Protein AF-A0A966TC47-F1 (afdb_monomer)

Sequence (233 aa):
VGSVEISKGKFCDLSENSSVIPLIGATIDTKSAQPWLIKIDEVAKKSSISAEKQKYRLIWRPYPTADKANLDFMHEFVAMYPQIELDQDIAEAASHRSSKLSFQDTKSAYFRYISLLESALFVVSEGTSVIVDARARGLAVIYPAFKRNAVVGSQWHRLNTSNHLKGLRETSGVFIAEDEQELERLLVDFLTNPRRIPPDNSGENIFVDERSYARRVLDVVDEVIAEKSANSS

Solvent-accessible surface area (backbone atoms only — not comparable to full-atom values): 13018 Å² total; per-residue (Å²): 123,57,67,66,68,79,27,63,90,43,79,58,69,90,48,96,72,39,38,29,35,43,37,27,40,63,40,95,57,58,70,78,46,45,71,64,51,54,52,49,49,52,49,50,55,56,55,68,68,54,78,87,73,83,86,60,43,36,36,38,46,55,50,77,58,87,49,62,72,46,53,52,48,52,55,56,47,33,71,78,42,73,73,40,41,71,32,64,41,56,77,68,51,50,34,52,84,41,91,86,55,54,73,69,53,28,52,50,36,40,52,51,52,49,52,54,59,67,28,31,50,36,35,40,36,61,28,69,71,54,52,52,49,34,25,28,32,15,34,29,30,38,29,69,25,37,52,94,57,61,41,94,85,26,58,32,34,39,39,75,70,36,78,88,39,48,54,47,82,75,35,77,60,44,43,79,13,50,40,72,66,49,40,49,54,52,50,51,46,47,70,76,54,70,55,75,40,81,57,50,54,78,65,45,84,76,50,88,58,94,63,52,68,58,52,53,52,48,52,52,51,51,51,55,50,51,54,53,56,64,76,74,111

pLDDT: mean 79.14, std 14.42, range [37.41, 96.56]

Nearest PDB structures (foldseek):
  8gym-assembly1_t1  TM=5.386E-01  e=4.020E-03  Tetrahymena thermophila SB210
  2rli-assembly1_A  TM=5.969E-01  e=1.276E+00  Homo sapiens
  5lw0-assembly1_A  TM=4.520E-01  e=1.276E+00  Oryza sativa Japonica Group
  6x1l-assembly1_A-2  TM=2.634E-01  e=5.332E-01  Klebsiella pneumoniae subsp. pneumoniae NTUH-K2044
  1g3m-assembly1_B  TM=2.727E-01  e=3.055E+00  Homo sapiens

Mean predicted aligned error: 8.96 Å

Foldseek 3Di:
DALLLVLVVAALPQDPLLQEEEEEEADPAPVLSVVLVVLVLVLLVVVVVPPDDGNHAAEYDYDQDPDPVNLVVVVVSCVVRVSYHYDPCRNVSNALPDPPDDPVSNVVNVVVVLVNLSSHLAYEYCHPSVVLSNLQRQHQYEYEQAPVPPDVPGSVVCCVPPPSNVCLVVDPSYHYDHHSVSSSVVVCCSRVPRDGHPRDCVVVVVVVDPDDPVVVVVVVVVVVVVVVVVVVD

Structure (mmCIF, N/CA/C/O backbone):
data_AF-A0A966TC47-F1
#
_entry.id   AF-A0A966TC47-F1
#
loop_
_atom_site.group_PDB
_atom_site.id
_atom_site.type_symbol
_atom_site.label_atom_id
_atom_site.label_alt_id
_atom_site.label_comp_id
_atom_site.label_asym_id
_atom_site.label_entity_id
_atom_site.label_seq_id
_atom_site.pdbx_PDB_ins_code
_atom_site.Cartn_x
_atom_site.Cartn_y
_atom_site.Cartn_z
_atom_site.occupancy
_atom_site.B_iso_or_equiv
_atom_site.auth_seq_id
_atom_site.auth_comp_id
_atom_site.auth_asym_id
_atom_site.auth_atom_id
_atom_site.pdbx_PDB_model_num
ATOM 1 N N . VAL A 1 1 ? 9.573 -13.413 -13.400 1.00 44.00 1 VAL A N 1
ATOM 2 C CA . VAL A 1 1 ? 8.190 -13.740 -12.998 1.00 44.00 1 VAL A CA 1
ATOM 3 C C . VAL A 1 1 ? 7.615 -12.514 -12.313 1.00 44.00 1 VAL A C 1
ATOM 5 O O . VAL A 1 1 ? 8.204 -12.068 -11.336 1.00 44.00 1 VAL A O 1
ATOM 8 N N . GLY A 1 2 ? 6.583 -11.904 -12.890 1.00 46.84 2 GLY A N 1
ATOM 9 C CA . GLY A 1 2 ? 5.914 -10.723 -12.336 1.00 46.84 2 GLY A CA 1
ATOM 10 C C . GLY A 1 2 ? 4.843 -11.097 -11.307 1.00 46.84 2 GLY A C 1
ATOM 11 O O . GLY A 1 2 ? 4.359 -12.226 -11.279 1.00 46.84 2 GLY A O 1
ATOM 12 N N . SER A 1 3 ? 4.437 -10.141 -10.477 1.00 48.72 3 SER A N 1
ATOM 13 C CA . SER A 1 3 ? 3.403 -10.307 -9.440 1.00 48.72 3 SER A CA 1
ATOM 14 C C . SER A 1 3 ? 2.048 -10.755 -9.941 1.00 48.72 3 SER A C 1
ATOM 16 O O . SER A 1 3 ? 1.401 -11.565 -9.275 1.00 48.72 3 SER A O 1
ATOM 18 N N . VAL A 1 4 ? 1.673 -10.274 -11.123 1.00 50.22 4 VAL A N 1
ATOM 19 C CA . VAL A 1 4 ? 0.433 -10.622 -11.820 1.00 50.22 4 VAL A CA 1
ATOM 20 C C . VAL A 1 4 ? 0.424 -12.098 -12.232 1.00 50.22 4 VAL A C 1
ATOM 22 O O . VAL A 1 4 ? -0.614 -12.746 -12.180 1.00 50.22 4 VAL A O 1
ATOM 25 N N . GLU A 1 5 ? 1.584 -12.674 -12.563 1.00 53.25 5 GLU A N 1
ATOM 26 C CA . GLU A 1 5 ? 1.685 -14.090 -12.946 1.00 53.25 5 GLU A CA 1
ATOM 27 C C . GLU A 1 5 ? 1.524 -15.022 -11.748 1.00 53.25 5 GLU A C 1
ATOM 29 O O . GLU A 1 5 ? 0.943 -16.096 -11.865 1.00 53.25 5 GLU A O 1
ATOM 34 N N . ILE A 1 6 ? 2.028 -14.609 -10.584 1.00 51.38 6 ILE A N 1
ATOM 35 C CA . ILE A 1 6 ? 2.001 -15.422 -9.361 1.00 51.38 6 ILE A CA 1
ATOM 36 C C . ILE A 1 6 ? 0.591 -15.493 -8.768 1.00 51.38 6 ILE A C 1
ATOM 38 O O . ILE A 1 6 ? 0.257 -16.480 -8.112 1.00 51.38 6 ILE A O 1
ATOM 42 N N . SER A 1 7 ? -0.235 -14.473 -9.014 1.00 52.06 7 SER A N 1
ATOM 43 C CA . SER A 1 7 ? -1.637 -14.420 -8.586 1.00 52.06 7 SER A CA 1
ATOM 44 C C . SER A 1 7 ? -2.649 -14.834 -9.651 1.00 52.06 7 SER A C 1
ATOM 46 O O . SER A 1 7 ? -3.838 -14.814 -9.350 1.00 52.06 7 SER A O 1
ATOM 48 N N . LYS A 1 8 ? -2.236 -15.221 -10.869 1.00 53.16 8 LYS A N 1
ATOM 49 C CA . LYS A 1 8 ? -3.183 -15.612 -11.929 1.00 53.16 8 LYS A CA 1
ATOM 50 C C . LYS A 1 8 ? -4.113 -16.721 -11.414 1.00 53.16 8 LYS A C 1
ATOM 52 O O . LYS A 1 8 ? -3.652 -17.797 -11.041 1.00 53.16 8 LYS A O 1
ATOM 57 N N . GLY A 1 9 ? -5.413 -16.428 -11.350 1.00 50.81 9 GLY A N 1
ATOM 58 C CA . GLY A 1 9 ? -6.449 -17.350 -10.866 1.00 50.81 9 GLY A CA 1
ATOM 59 C C . GLY A 1 9 ? -6.433 -17.658 -9.360 1.00 50.81 9 GLY A C 1
ATOM 60 O O . GLY A 1 9 ? -7.233 -18.478 -8.915 1.00 50.81 9 GLY A O 1
ATOM 61 N N . LYS A 1 10 ? -5.563 -17.028 -8.558 1.00 56.03 10 LYS A N 1
ATOM 62 C CA . LYS A 1 10 ? -5.523 -17.232 -7.104 1.00 56.03 10 LYS A CA 1
ATOM 63 C C . LYS A 1 10 ? -6.442 -16.242 -6.404 1.00 56.03 10 LYS A C 1
ATOM 65 O O . LYS A 1 10 ? -6.058 -15.108 -6.125 1.00 56.03 10 LYS A O 1
ATOM 70 N N . PHE A 1 11 ? -7.649 -16.694 -6.089 1.00 58.78 11 PHE A N 1
ATOM 71 C CA . PHE A 1 11 ? -8.468 -16.026 -5.087 1.00 58.78 11 PHE A CA 1
ATOM 72 C C . PHE A 1 11 ? -7.879 -16.326 -3.706 1.00 58.78 11 PHE A C 1
ATOM 74 O O . PHE A 1 11 ? -7.811 -17.485 -3.299 1.00 58.78 11 PHE A O 1
ATOM 81 N N . CYS A 1 12 ? -7.415 -15.298 -2.998 1.00 63.62 12 CYS A N 1
ATOM 82 C CA . CYS A 1 12 ? -7.099 -15.434 -1.583 1.00 63.62 12 CYS A CA 1
ATOM 83 C C . CYS A 1 12 ? -8.366 -15.139 -0.789 1.00 63.62 12 CYS A C 1
ATOM 85 O O . CYS A 1 12 ? -8.698 -13.973 -0.558 1.00 63.62 12 CYS A O 1
ATOM 87 N N . ASP A 1 13 ? -9.059 -16.193 -0.357 1.00 66.75 13 ASP A N 1
ATOM 88 C CA . ASP A 1 13 ? -10.143 -16.064 0.612 1.00 66.75 13 ASP A CA 1
ATOM 89 C C . ASP A 1 13 ? -9.679 -15.276 1.850 1.00 66.75 13 ASP A C 1
ATOM 91 O O . ASP A 1 13 ? -8.489 -15.211 2.191 1.00 66.75 13 ASP A O 1
ATOM 95 N N . LEU A 1 14 ? -10.625 -14.634 2.533 1.00 72.25 14 LEU A N 1
ATOM 96 C CA . LEU A 1 14 ? -10.383 -14.167 3.895 1.00 72.25 14 LEU A CA 1
ATOM 97 C C . LEU A 1 14 ? -10.198 -15.402 4.773 1.00 72.25 14 LEU A C 1
ATOM 99 O O . LEU A 1 14 ? -11.162 -16.067 5.139 1.00 72.25 14 LEU A O 1
ATOM 103 N N . SER A 1 15 ? -8.944 -15.732 5.059 1.00 67.88 15 SER A N 1
ATOM 104 C CA . SER A 1 15 ? -8.610 -16.826 5.963 1.00 67.88 15 SER A CA 1
ATOM 105 C C . SER A 1 15 ? -8.706 -16.357 7.413 1.00 67.88 15 SER A C 1
ATOM 107 O O . SER A 1 15 ? -8.529 -15.172 7.698 1.00 67.88 15 SER A O 1
ATOM 109 N N . GLU A 1 16 ? -8.871 -17.287 8.353 1.00 64.38 16 GLU A N 1
ATOM 110 C CA . GLU A 1 16 ? -8.729 -16.994 9.790 1.00 64.38 16 GLU A CA 1
ATOM 111 C C . GLU A 1 16 ? -7.352 -16.387 10.133 1.00 64.38 16 GLU A C 1
ATOM 113 O O . GLU A 1 16 ? -7.212 -15.659 11.116 1.00 64.38 16 GLU A O 1
ATOM 118 N N . ASN A 1 17 ? -6.352 -16.622 9.274 1.00 67.62 17 ASN A N 1
ATOM 119 C CA . ASN A 1 17 ? -4.994 -16.094 9.391 1.00 67.62 17 ASN A CA 1
ATOM 120 C C . ASN A 1 17 ? -4.830 -14.675 8.823 1.00 67.62 17 ASN A C 1
ATOM 122 O O . ASN A 1 17 ? -3.768 -14.069 9.002 1.00 67.62 17 ASN A O 1
ATOM 126 N N . SER A 1 18 ? -5.846 -14.125 8.145 1.00 80.38 18 SER A N 1
ATOM 127 C CA . SER A 1 18 ? -5.812 -12.753 7.638 1.00 80.38 18 SER A CA 1
ATOM 128 C C . SER A 1 18 ? -5.827 -11.783 8.817 1.00 80.38 18 SER A C 1
ATOM 130 O O . SER A 1 18 ? -6.858 -11.509 9.420 1.00 80.38 18 SER A O 1
ATOM 132 N N . SER A 1 19 ? -4.643 -11.303 9.175 1.00 85.50 19 SER A N 1
ATOM 133 C CA . SER A 1 19 ? -4.385 -10.584 10.427 1.00 85.50 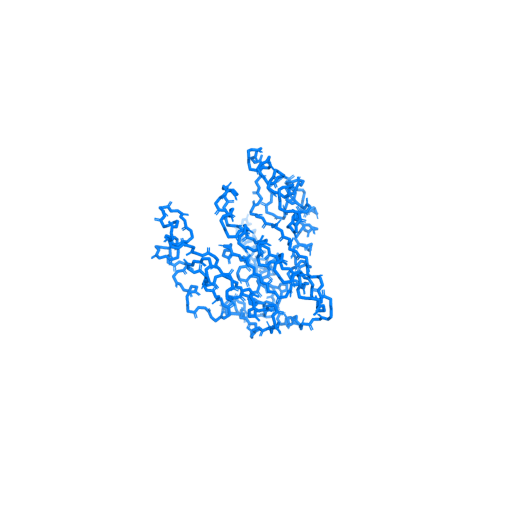19 SER A CA 1
ATOM 134 C C . SER A 1 19 ? -3.447 -9.399 10.228 1.00 85.50 19 SER A C 1
ATOM 136 O O . SER A 1 19 ? -3.021 -8.779 11.196 1.00 85.50 19 SER A O 1
ATOM 138 N N . VAL A 1 20 ? -3.110 -9.067 8.982 1.00 91.56 20 VAL A N 1
ATOM 139 C CA . VAL A 1 20 ? -2.154 -8.006 8.664 1.00 91.56 20 VAL A CA 1
ATOM 140 C C . VAL A 1 20 ? -2.833 -6.886 7.885 1.00 91.56 20 VAL A C 1
ATOM 142 O O . VAL A 1 20 ? -3.703 -7.128 7.049 1.00 91.56 20 VAL A O 1
ATOM 145 N N . ILE A 1 21 ? -2.408 -5.652 8.133 1.00 94.62 21 ILE A N 1
ATOM 146 C CA . ILE A 1 21 ? -2.736 -4.486 7.312 1.00 94.62 21 ILE A CA 1
ATOM 147 C C . ILE A 1 21 ? -1.411 -3.900 6.817 1.00 94.62 21 ILE A C 1
ATOM 149 O O . ILE A 1 21 ? -0.719 -3.207 7.571 1.00 94.62 21 ILE A O 1
ATOM 153 N N . PRO A 1 22 ? -1.011 -4.204 5.569 1.00 94.88 22 PRO A N 1
ATOM 154 C CA . PRO A 1 22 ? 0.180 -3.621 4.974 1.00 94.88 22 PRO A CA 1
ATOM 155 C C . PRO A 1 22 ? -0.017 -2.123 4.722 1.00 94.88 22 PRO A C 1
ATOM 157 O O . PRO A 1 22 ? -1.008 -1.708 4.115 1.00 94.88 22 PRO A O 1
ATOM 160 N N . LEU A 1 23 ? 0.954 -1.326 5.161 1.00 94.81 23 LEU A N 1
ATOM 161 C CA . LEU A 1 23 ? 1.024 0.122 4.996 1.00 94.81 23 LEU A CA 1
ATOM 162 C C . LEU A 1 23 ? 2.177 0.431 4.036 1.00 94.81 23 LEU A C 1
ATOM 164 O O . LEU A 1 23 ? 3.344 0.355 4.415 1.00 94.81 23 LEU A O 1
ATOM 168 N N . ILE A 1 24 ? 1.882 0.727 2.772 1.00 89.75 24 ILE A N 1
ATOM 169 C CA . ILE A 1 24 ? 2.897 0.764 1.710 1.00 89.75 24 ILE A CA 1
ATOM 170 C C . ILE A 1 24 ? 2.990 2.160 1.082 1.00 89.75 24 ILE A C 1
ATOM 172 O O . ILE A 1 24 ? 2.194 2.521 0.213 1.00 89.75 24 ILE A O 1
ATOM 176 N N . GLY A 1 25 ? 3.985 2.941 1.515 1.00 82.19 25 GLY A N 1
ATOM 177 C CA . GLY A 1 25 ? 4.264 4.294 1.008 1.00 82.19 25 GLY A CA 1
ATOM 178 C C . GLY A 1 25 ? 4.931 4.316 -0.377 1.00 82.19 25 GLY A C 1
ATOM 179 O O . GLY A 1 25 ? 5.617 3.370 -0.767 1.00 82.19 25 GLY A O 1
ATOM 180 N N . ALA A 1 26 ? 4.745 5.405 -1.129 1.00 68.50 26 ALA A N 1
ATOM 181 C CA . ALA A 1 26 ? 5.135 5.512 -2.545 1.00 68.50 26 ALA A CA 1
ATOM 182 C C . ALA A 1 26 ? 6.478 6.195 -2.820 1.00 68.50 26 ALA A C 1
ATOM 184 O O . ALA A 1 26 ? 6.833 6.395 -3.986 1.00 68.50 26 ALA A O 1
ATOM 185 N N . THR A 1 27 ? 7.186 6.655 -1.796 1.00 59.41 27 THR A N 1
ATOM 186 C CA . THR A 1 27 ? 8.146 7.750 -1.960 1.00 59.41 27 THR A CA 1
ATOM 187 C C . THR A 1 27 ? 9.574 7.399 -1.572 1.00 59.41 27 THR A C 1
ATOM 189 O O . THR A 1 27 ? 9.833 6.568 -0.710 1.00 59.41 27 THR A O 1
ATOM 192 N N . ILE A 1 28 ? 10.497 8.112 -2.228 1.00 62.19 28 ILE A N 1
ATOM 193 C CA . ILE A 1 28 ? 11.911 8.236 -1.849 1.00 62.19 28 ILE A CA 1
ATOM 194 C C . ILE A 1 28 ? 12.041 8.995 -0.518 1.00 62.19 28 ILE A C 1
ATOM 196 O O . ILE A 1 28 ? 12.990 8.760 0.213 1.00 62.19 28 ILE A O 1
ATOM 200 N N . ASP A 1 29 ? 11.096 9.889 -0.203 1.00 73.62 29 ASP A N 1
ATOM 201 C CA . ASP A 1 29 ? 10.986 10.559 1.097 1.00 73.62 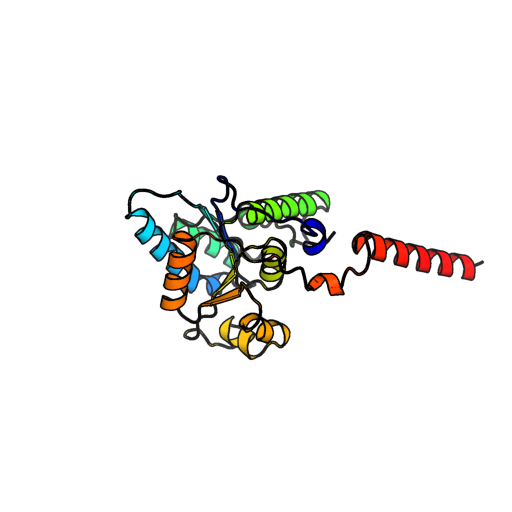29 ASP A CA 1
ATOM 202 C C . ASP A 1 29 ? 9.888 9.904 1.942 1.00 73.62 29 ASP A C 1
ATOM 204 O O . ASP A 1 29 ? 8.687 10.129 1.727 1.00 73.62 29 ASP A O 1
ATOM 208 N N . THR A 1 30 ? 10.299 9.095 2.914 1.00 78.56 30 THR A N 1
ATOM 209 C CA . THR A 1 30 ? 9.393 8.357 3.800 1.00 78.56 30 THR A CA 1
ATOM 210 C C . THR A 1 30 ? 8.586 9.271 4.722 1.00 78.56 30 THR A C 1
ATOM 212 O O . THR A 1 30 ? 7.533 8.859 5.205 1.00 78.56 30 THR A O 1
ATOM 215 N N . LYS A 1 31 ? 9.011 10.527 4.931 1.00 83.81 31 LYS A N 1
ATOM 216 C CA . LYS A 1 31 ? 8.311 11.487 5.804 1.00 83.81 31 LYS A CA 1
ATOM 217 C C . LYS A 1 31 ? 6.965 11.911 5.244 1.00 83.81 31 LYS A C 1
ATOM 219 O O . LYS A 1 31 ? 6.045 12.203 6.001 1.00 83.81 31 LYS A O 1
ATOM 224 N N . SER A 1 32 ? 6.812 11.891 3.923 1.00 82.12 32 SER A N 1
ATOM 225 C CA . SER A 1 32 ? 5.530 12.202 3.281 1.00 82.12 32 SER A CA 1
ATOM 226 C C . SER A 1 32 ? 4.399 11.242 3.678 1.00 82.12 32 SER A C 1
ATOM 228 O O . SER A 1 32 ? 3.236 11.637 3.624 1.00 82.12 32 SER A O 1
ATOM 230 N N . ALA A 1 33 ? 4.728 10.034 4.154 1.00 86.75 33 ALA A N 1
ATOM 231 C CA . ALA A 1 33 ? 3.751 9.074 4.657 1.00 86.75 33 ALA A CA 1
ATOM 232 C C . ALA A 1 33 ? 3.265 9.372 6.088 1.00 86.75 33 ALA A C 1
ATOM 234 O O . ALA A 1 33 ? 2.227 8.869 6.519 1.00 86.75 33 ALA A O 1
ATOM 235 N N . GLN A 1 34 ? 3.996 10.206 6.834 1.00 89.50 34 GLN A N 1
ATOM 236 C CA . GLN A 1 34 ? 3.744 10.481 8.248 1.00 89.50 34 GLN A CA 1
ATOM 237 C C . GLN A 1 34 ? 2.287 10.871 8.557 1.00 89.50 34 G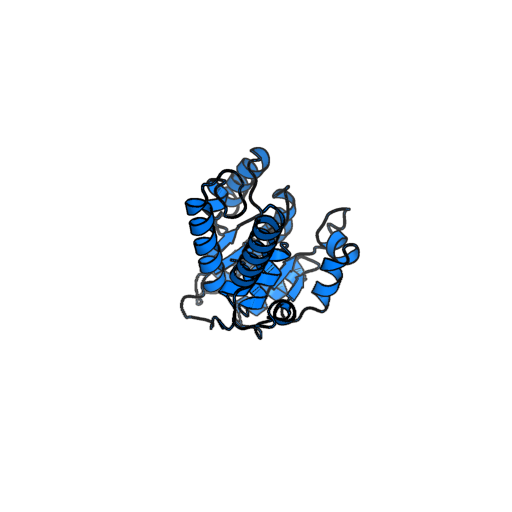LN A C 1
ATOM 239 O O . GLN A 1 34 ? 1.729 10.291 9.488 1.00 89.50 34 GLN A O 1
ATOM 244 N N . PRO A 1 35 ? 1.627 11.791 7.818 1.00 90.31 35 PRO A N 1
ATOM 245 C CA . PRO A 1 35 ? 0.288 12.249 8.190 1.00 90.31 35 PRO A CA 1
ATOM 246 C C . PRO A 1 35 ? -0.751 11.123 8.230 1.00 90.31 35 PRO A C 1
ATOM 248 O O . PRO A 1 35 ? -1.538 11.037 9.170 1.00 90.31 35 PRO A O 1
ATOM 251 N N . TRP A 1 36 ? -0.741 10.229 7.237 1.00 92.56 36 TRP A N 1
ATOM 252 C CA . TRP A 1 36 ? -1.707 9.134 7.187 1.00 92.56 36 TRP A CA 1
ATOM 253 C C . TRP A 1 36 ? -1.305 7.960 8.091 1.00 92.56 36 TRP A C 1
ATOM 255 O O . TRP A 1 36 ? -2.188 7.293 8.624 1.00 92.56 36 TRP A O 1
ATOM 265 N N . LEU A 1 37 ? -0.007 7.738 8.339 1.00 93.81 37 LEU A N 1
ATOM 266 C CA . LEU A 1 37 ? 0.461 6.736 9.307 1.00 93.81 37 LEU A CA 1
ATOM 267 C C . LEU A 1 37 ? 0.042 7.083 10.740 1.00 93.81 37 LEU A C 1
ATOM 269 O O . LEU A 1 37 ? -0.473 6.221 11.448 1.00 93.81 37 LEU A O 1
ATOM 273 N N . ILE A 1 38 ? 0.200 8.349 11.147 1.00 94.25 38 ILE A N 1
ATOM 274 C CA . ILE A 1 38 ? -0.270 8.836 12.456 1.00 94.25 38 ILE A CA 1
ATOM 275 C C . ILE A 1 38 ? -1.769 8.581 12.591 1.00 94.25 38 ILE A C 1
ATOM 277 O O . ILE A 1 38 ? -2.227 8.059 13.605 1.00 94.25 38 ILE A O 1
ATOM 281 N N . LYS A 1 39 ? -2.534 8.888 11.540 1.00 93.94 39 LYS A N 1
ATOM 282 C CA . LYS A 1 39 ? -3.980 8.691 11.562 1.00 93.94 39 LYS A CA 1
ATOM 283 C C . LYS A 1 39 ? -4.376 7.219 11.714 1.00 93.94 39 LYS A C 1
ATOM 285 O O . LYS A 1 39 ? -5.332 6.917 12.423 1.00 93.94 39 LYS A O 1
ATOM 290 N N . ILE A 1 40 ? -3.643 6.303 11.082 1.00 93.75 40 ILE A N 1
ATOM 291 C CA . ILE A 1 40 ? -3.857 4.859 11.245 1.00 93.75 40 ILE A CA 1
ATOM 292 C C . ILE A 1 40 ? -3.573 4.417 12.683 1.00 93.75 40 ILE A C 1
ATOM 294 O O . ILE A 1 40 ? -4.381 3.683 13.249 1.00 93.75 40 ILE A O 1
ATOM 298 N N . ASP A 1 41 ? -2.473 4.876 13.288 1.00 92.75 41 ASP A N 1
ATOM 299 C CA . ASP A 1 41 ? -2.151 4.568 14.688 1.00 92.75 41 ASP A CA 1
ATOM 300 C C . ASP A 1 41 ? -3.237 5.083 15.651 1.00 92.75 41 ASP A C 1
ATOM 302 O O . ASP A 1 41 ? -3.669 4.348 16.543 1.00 92.75 41 ASP A O 1
ATOM 306 N N . GLU A 1 42 ? -3.758 6.297 15.435 1.00 92.44 42 GLU A N 1
ATOM 307 C CA . GLU A 1 42 ? -4.886 6.833 16.209 1.00 92.44 42 GLU A CA 1
ATOM 308 C C . GLU A 1 42 ? -6.123 5.931 16.131 1.00 92.44 42 GLU A C 1
ATOM 310 O O . GLU A 1 42 ? -6.744 5.633 17.155 1.00 92.44 42 GLU A O 1
ATOM 315 N N . VAL A 1 43 ? -6.492 5.494 14.923 1.00 89.69 43 VAL A N 1
ATOM 316 C CA . VAL A 1 43 ? -7.645 4.608 14.714 1.00 89.69 43 VAL A CA 1
ATOM 317 C C . VAL A 1 43 ? -7.405 3.257 15.381 1.00 89.69 43 VAL A C 1
ATOM 319 O O . VAL A 1 43 ? -8.268 2.789 16.122 1.00 89.69 43 VAL A O 1
ATOM 322 N N . ALA A 1 44 ? -6.217 2.673 15.221 1.00 87.31 44 ALA A N 1
ATOM 323 C CA . ALA A 1 44 ? -5.869 1.397 15.836 1.00 87.31 44 ALA A CA 1
ATOM 324 C C . ALA A 1 44 ? -5.916 1.451 17.371 1.00 87.31 44 ALA A C 1
ATOM 326 O O . ALA A 1 44 ? -6.435 0.531 18.012 1.00 87.31 44 ALA A O 1
ATOM 327 N N . LYS A 1 45 ? -5.459 2.554 17.978 1.00 86.00 45 LYS A N 1
ATOM 328 C CA . LYS A 1 45 ? -5.573 2.791 19.426 1.00 86.00 45 LYS A CA 1
ATOM 329 C C . LYS A 1 45 ? -7.030 2.866 19.880 1.00 86.00 45 LYS A C 1
ATOM 331 O O . LYS A 1 45 ? -7.371 2.247 20.884 1.00 86.00 45 LYS A O 1
ATOM 336 N N . LYS A 1 46 ? -7.900 3.563 19.139 1.00 82.44 46 LYS A N 1
ATOM 337 C CA . LYS A 1 46 ? -9.341 3.633 19.449 1.00 82.44 46 LYS A CA 1
ATOM 338 C C . LYS A 1 46 ? -10.014 2.263 19.340 1.00 82.44 46 LYS A C 1
ATOM 340 O O . LYS A 1 46 ? -10.774 1.889 20.228 1.00 82.44 46 LYS A O 1
ATOM 345 N N . SER A 1 47 ? -9.709 1.501 18.291 1.00 68.06 47 SER A N 1
ATOM 346 C CA . SER A 1 47 ? -10.257 0.155 18.079 1.00 68.06 47 SER A CA 1
ATOM 347 C C . SER A 1 47 ? -9.782 -0.848 19.131 1.00 68.06 47 SER A C 1
ATOM 349 O O . SER A 1 47 ? -10.536 -1.732 19.516 1.00 68.06 47 SER A O 1
ATOM 351 N N . SER A 1 48 ? -8.561 -0.686 19.650 1.00 58.31 48 SER A N 1
ATOM 352 C CA . SER A 1 48 ? -8.016 -1.533 20.722 1.00 58.31 48 SER A CA 1
ATOM 353 C C . SER A 1 48 ? -8.737 -1.356 22.067 1.00 58.31 48 SER A C 1
ATOM 355 O O . SER A 1 48 ? -8.623 -2.215 22.938 1.00 58.31 48 SER A O 1
ATOM 357 N N . ILE A 1 49 ? -9.468 -0.249 22.252 1.00 48.22 49 ILE A N 1
ATOM 358 C CA . ILE A 1 49 ? -10.234 0.045 23.473 1.00 48.22 49 ILE A CA 1
ATOM 359 C C . ILE A 1 49 ? -11.620 -0.631 23.439 1.00 48.22 49 ILE A C 1
ATOM 361 O O . ILE A 1 49 ? -12.180 -0.914 24.498 1.00 48.22 49 ILE A O 1
ATOM 365 N N . SER A 1 50 ? -12.163 -0.967 22.258 1.00 45.56 50 SER A N 1
ATOM 366 C CA . SER A 1 50 ? -13.373 -1.795 22.153 1.00 45.56 50 SER A CA 1
ATOM 367 C C . SER A 1 50 ? -12.994 -3.274 22.236 1.00 45.56 50 SER A C 1
ATOM 369 O O . SER A 1 50 ? -12.610 -3.890 21.244 1.00 45.56 50 SER A O 1
ATOM 371 N N . ALA A 1 51 ? -13.042 -3.809 23.455 1.00 41.62 51 ALA A N 1
ATOM 372 C CA . ALA A 1 51 ? -12.785 -5.206 23.774 1.00 41.62 51 ALA A CA 1
ATOM 373 C C . ALA A 1 51 ? -13.563 -6.161 22.846 1.00 41.62 51 ALA A C 1
ATOM 375 O O . ALA A 1 51 ? -14.736 -5.933 22.572 1.00 41.62 51 ALA A O 1
ATOM 376 N N . GLU A 1 52 ? -12.885 -7.234 22.427 1.00 48.75 52 GLU A N 1
ATOM 377 C CA . GLU A 1 52 ? -13.321 -8.273 21.479 1.00 48.75 52 GLU A CA 1
ATOM 378 C C . GLU A 1 52 ? -13.229 -7.890 19.995 1.00 48.75 52 GLU A C 1
ATOM 380 O O . GLU A 1 52 ? -14.209 -7.446 19.406 1.00 48.75 52 GLU A O 1
ATOM 385 N N . LYS A 1 53 ? -12.063 -8.126 19.369 1.00 49.53 53 LYS A N 1
ATOM 386 C CA . LYS A 1 53 ? -11.898 -8.645 17.989 1.00 49.53 53 LYS A CA 1
ATOM 387 C C . LYS A 1 53 ? -10.420 -8.616 17.581 1.00 49.53 53 LYS A C 1
ATOM 389 O O . LYS A 1 53 ? -9.728 -7.644 17.846 1.00 49.53 53 LYS A O 1
ATOM 394 N N . GLN A 1 54 ? -9.953 -9.723 16.997 1.00 55.00 54 GLN A N 1
ATOM 395 C CA . GLN A 1 54 ? -8.704 -9.917 16.236 1.00 55.00 54 GLN A CA 1
ATOM 396 C C . GLN A 1 54 ? -7.662 -8.780 16.316 1.00 55.00 54 GLN A C 1
ATOM 398 O O . GLN A 1 54 ? -7.804 -7.735 15.682 1.00 55.00 54 GLN A O 1
ATOM 403 N N . LYS A 1 55 ? -6.562 -9.016 17.046 1.00 74.94 55 LYS A N 1
ATOM 404 C CA . LYS A 1 55 ? -5.407 -8.110 17.057 1.00 74.94 55 LYS A CA 1
ATOM 405 C C . LYS A 1 55 ? -4.705 -8.199 15.700 1.00 74.94 55 LYS A C 1
ATOM 407 O O . LYS A 1 55 ? -3.926 -9.119 15.464 1.00 74.94 55 LYS A O 1
ATOM 412 N N . TYR A 1 56 ? -5.029 -7.282 14.798 1.00 85.00 56 TYR A N 1
ATOM 413 C CA . TYR A 1 56 ? -4.327 -7.152 13.529 1.00 85.00 56 TYR A CA 1
ATOM 414 C C . TYR A 1 56 ? -2.961 -6.486 13.736 1.00 85.00 56 TYR A C 1
ATOM 416 O O . TYR A 1 56 ? -2.761 -5.714 14.674 1.00 85.00 56 TYR A O 1
ATOM 424 N N . ARG A 1 57 ? -2.016 -6.788 12.848 1.00 91.81 57 ARG A N 1
ATOM 425 C CA . ARG A 1 57 ? -0.676 -6.198 12.810 1.00 91.81 57 ARG A CA 1
ATOM 426 C C . ARG A 1 57 ? -0.607 -5.147 11.715 1.00 91.81 57 ARG A C 1
ATOM 428 O O . ARG A 1 57 ? -0.936 -5.428 10.561 1.00 91.81 57 ARG A O 1
ATOM 435 N N . LEU A 1 58 ? -0.162 -3.950 12.071 1.00 94.19 58 LEU A N 1
ATOM 436 C CA . LEU A 1 58 ? 0.120 -2.878 11.124 1.00 94.19 58 LEU A CA 1
ATOM 437 C C . LEU A 1 58 ? 1.578 -3.004 10.684 1.00 94.19 58 LEU A C 1
ATOM 439 O O . LEU A 1 58 ? 2.473 -2.825 11.505 1.00 94.19 58 LEU A O 1
ATOM 443 N N . ILE A 1 59 ? 1.826 -3.320 9.412 1.00 94.62 59 ILE A N 1
ATOM 444 C CA . ILE A 1 59 ? 3.193 -3.518 8.902 1.00 94.62 59 ILE A CA 1
ATOM 445 C C . ILE A 1 59 ? 3.511 -2.433 7.882 1.00 94.62 59 ILE A C 1
ATOM 447 O O . ILE A 1 59 ? 2.960 -2.418 6.780 1.00 94.62 59 ILE A O 1
ATOM 451 N N . TRP A 1 60 ? 4.411 -1.526 8.245 1.00 93.25 60 TRP A N 1
ATOM 452 C CA . TRP A 1 60 ? 4.888 -0.458 7.384 1.00 93.25 60 TRP A CA 1
ATOM 453 C C . TRP A 1 60 ? 6.033 -0.924 6.495 1.00 93.25 60 TRP A C 1
ATOM 455 O O . TRP A 1 60 ? 7.101 -1.315 6.961 1.00 93.25 60 TRP A O 1
ATOM 465 N N . ARG A 1 61 ? 5.795 -0.860 5.184 1.00 90.12 61 ARG A N 1
ATOM 466 C CA . ARG A 1 61 ? 6.736 -1.256 4.138 1.00 90.12 61 ARG A CA 1
ATOM 467 C C . ARG A 1 61 ? 6.796 -0.182 3.042 1.00 90.12 61 ARG A C 1
ATOM 469 O O . ARG A 1 61 ? 6.168 -0.347 1.995 1.00 90.12 61 ARG A O 1
ATOM 476 N N . PRO A 1 62 ? 7.504 0.940 3.252 1.00 84.81 62 PRO A N 1
ATOM 477 C CA . PRO A 1 62 ? 7.704 1.939 2.206 1.00 84.81 62 PRO A CA 1
ATOM 478 C C . PRO A 1 62 ? 8.583 1.401 1.066 1.00 84.81 62 PRO A C 1
ATOM 480 O O . PRO A 1 62 ? 9.135 0.297 1.130 1.00 84.81 62 PRO A O 1
ATOM 483 N N . TYR A 1 63 ? 8.718 2.187 -0.006 1.00 75.44 63 TYR A N 1
ATOM 484 C CA . TYR A 1 63 ? 9.665 1.855 -1.065 1.00 75.44 63 TYR A CA 1
ATOM 485 C C . TYR A 1 63 ? 11.099 1.792 -0.509 1.00 75.44 63 TYR A C 1
ATOM 487 O O . TYR A 1 63 ? 11.470 2.624 0.320 1.00 75.44 63 TYR A O 1
ATOM 495 N N . PRO A 1 64 ? 11.922 0.824 -0.947 1.00 68.12 64 PRO A N 1
ATOM 496 C CA . PRO A 1 64 ? 13.233 0.607 -0.350 1.00 68.12 64 PRO A CA 1
ATOM 497 C C . PRO A 1 64 ? 14.140 1.791 -0.624 1.00 68.12 64 PRO A C 1
ATOM 499 O O . PRO A 1 64 ? 14.219 2.271 -1.756 1.00 68.12 64 PRO A O 1
ATOM 502 N N . THR A 1 65 ? 14.868 2.211 0.398 1.00 69.94 65 THR A N 1
ATOM 503 C CA . THR A 1 65 ? 15.832 3.293 0.293 1.00 69.94 65 THR A CA 1
ATOM 504 C C . THR A 1 65 ? 17.083 2.933 1.079 1.00 69.94 65 THR A C 1
ATOM 506 O O . THR A 1 65 ? 17.008 2.387 2.175 1.00 69.94 65 THR A O 1
ATOM 509 N N . ALA A 1 66 ? 18.246 3.192 0.482 1.00 72.00 66 ALA A N 1
ATOM 510 C CA . ALA A 1 66 ? 19.530 3.119 1.179 1.00 72.00 66 ALA A CA 1
ATOM 511 C C . ALA A 1 66 ? 19.913 4.477 1.792 1.00 72.00 66 ALA A C 1
ATOM 513 O O . ALA A 1 66 ? 21.030 4.639 2.281 1.00 72.00 66 ALA A O 1
ATOM 514 N N . ASP A 1 67 ? 19.020 5.465 1.706 1.00 81.62 67 ASP A N 1
ATOM 515 C CA . ASP A 1 67 ? 19.228 6.780 2.282 1.00 81.62 67 ASP A CA 1
ATOM 516 C C . ASP A 1 67 ? 19.120 6.714 3.807 1.00 81.62 67 ASP A C 1
ATOM 518 O O . ASP A 1 67 ? 18.091 6.329 4.367 1.00 81.62 67 ASP A O 1
ATOM 522 N N . LYS A 1 68 ? 20.205 7.108 4.476 1.00 84.00 68 LYS A N 1
ATOM 523 C CA . LYS A 1 68 ? 20.312 7.048 5.932 1.00 84.00 68 LYS A CA 1
ATOM 524 C C . LYS A 1 68 ? 19.265 7.927 6.620 1.00 84.00 68 LYS A C 1
ATOM 526 O O . LYS A 1 68 ? 18.696 7.498 7.611 1.00 84.00 68 LYS A O 1
ATOM 531 N N . ALA A 1 69 ? 18.972 9.113 6.083 1.00 87.00 69 ALA A N 1
ATOM 532 C CA . ALA A 1 69 ? 18.009 10.024 6.700 1.00 87.00 69 ALA A CA 1
ATOM 533 C C . ALA A 1 69 ? 16.585 9.447 6.705 1.00 87.00 69 ALA A C 1
ATOM 535 O O . ALA A 1 69 ? 15.845 9.637 7.671 1.00 87.00 69 ALA A O 1
ATOM 536 N N . ASN A 1 70 ? 16.207 8.715 5.656 1.00 86.31 70 ASN A N 1
ATOM 537 C CA . ASN A 1 70 ? 14.960 7.959 5.647 1.00 86.31 70 ASN A CA 1
ATOM 538 C C . ASN A 1 70 ? 14.990 6.787 6.635 1.00 86.31 70 ASN A C 1
ATOM 540 O O . ASN A 1 70 ? 14.022 6.611 7.366 1.00 86.31 70 ASN A O 1
ATOM 544 N N . LEU A 1 71 ? 16.074 6.001 6.687 1.00 86.12 71 LEU A N 1
ATOM 545 C CA . LEU A 1 71 ? 16.204 4.890 7.644 1.00 86.12 71 LEU A CA 1
ATOM 546 C C . LEU A 1 71 ? 16.091 5.374 9.096 1.00 86.12 71 LEU A C 1
ATOM 548 O O . LEU A 1 71 ? 15.277 4.843 9.850 1.00 86.12 71 LEU A O 1
ATOM 552 N N . ASP A 1 72 ? 16.834 6.421 9.454 1.00 88.81 72 ASP A N 1
ATOM 553 C CA . ASP A 1 72 ? 16.804 7.034 10.783 1.00 88.81 72 ASP A CA 1
ATOM 554 C C . ASP A 1 72 ? 15.379 7.507 11.125 1.00 88.81 72 ASP A C 1
ATOM 556 O O . ASP A 1 72 ? 14.838 7.145 12.170 1.00 88.81 72 ASP A O 1
ATOM 560 N N . PHE A 1 73 ? 14.711 8.209 10.199 1.00 90.75 73 PHE A N 1
ATOM 561 C CA . PHE A 1 73 ? 13.314 8.614 10.378 1.00 90.75 73 PHE A CA 1
ATOM 562 C C . PHE A 1 73 ? 12.375 7.421 10.585 1.00 90.75 73 PHE A C 1
ATOM 564 O O . PHE A 1 73 ? 11.502 7.478 11.448 1.00 90.75 73 PHE A O 1
ATOM 571 N N . MET A 1 74 ? 12.520 6.348 9.800 1.00 90.31 74 MET A N 1
ATOM 572 C CA . MET A 1 74 ? 11.660 5.172 9.925 1.00 90.31 74 MET A CA 1
ATOM 573 C C . MET A 1 74 ? 11.792 4.536 11.312 1.00 90.31 74 MET A C 1
ATOM 575 O O . MET A 1 74 ? 10.777 4.211 11.930 1.00 90.31 74 MET A O 1
ATOM 579 N N . HIS A 1 75 ? 13.022 4.406 11.818 1.00 90.38 75 HIS A N 1
ATOM 580 C CA . HIS A 1 75 ? 13.293 3.877 13.154 1.00 90.38 75 HIS A CA 1
ATOM 581 C C . HIS A 1 75 ? 12.748 4.779 14.267 1.00 90.38 75 HIS A C 1
ATOM 583 O O . HIS A 1 75 ? 12.090 4.287 15.185 1.00 90.38 75 HIS A O 1
ATOM 589 N N . GLU A 1 76 ? 12.969 6.091 14.176 1.00 93.19 76 GLU A N 1
ATOM 590 C CA . GLU A 1 76 ? 12.416 7.064 15.125 1.00 93.19 76 GLU A CA 1
ATOM 591 C C . GLU A 1 76 ? 10.882 7.046 15.123 1.00 93.19 76 GLU A C 1
ATOM 593 O O . GLU A 1 76 ? 10.249 7.077 16.179 1.00 93.19 76 GLU A O 1
ATOM 598 N N . PHE A 1 77 ? 10.271 6.954 13.940 1.00 93.62 77 PHE A N 1
ATOM 599 C CA . PHE A 1 77 ? 8.824 6.928 13.791 1.00 93.62 77 PHE A CA 1
ATOM 600 C C . PHE A 1 77 ? 8.210 5.711 14.490 1.00 93.62 77 PHE A C 1
ATOM 602 O O . PHE A 1 77 ? 7.332 5.880 15.334 1.00 93.62 77 PHE A O 1
ATOM 609 N N . VAL A 1 78 ? 8.681 4.490 14.216 1.00 93.19 78 VAL A N 1
ATOM 610 C CA . VAL A 1 78 ? 8.107 3.289 14.859 1.00 93.19 78 VAL A CA 1
ATOM 611 C C . VAL A 1 78 ? 8.383 3.224 16.363 1.00 93.19 78 VAL A C 1
ATOM 613 O O . VAL A 1 78 ? 7.590 2.644 17.101 1.00 93.19 78 VAL A O 1
ATOM 616 N N . ALA A 1 79 ? 9.442 3.881 16.851 1.00 93.44 79 ALA A N 1
ATOM 617 C CA . ALA A 1 79 ? 9.665 4.050 18.287 1.00 93.44 79 ALA A CA 1
ATOM 618 C C . ALA A 1 79 ? 8.602 4.956 18.945 1.00 93.44 79 ALA A C 1
ATOM 620 O O . ALA A 1 79 ? 8.199 4.707 20.081 1.00 93.44 79 ALA A O 1
ATOM 621 N N . MET A 1 80 ? 8.120 5.985 18.237 1.00 94.62 80 MET A N 1
ATOM 622 C CA . MET A 1 80 ? 7.046 6.872 18.708 1.00 94.62 80 MET A CA 1
ATOM 623 C C . MET A 1 80 ? 5.640 6.271 18.538 1.00 94.62 80 MET A C 1
ATOM 625 O O . MET A 1 80 ? 4.741 6.579 19.325 1.00 94.62 80 MET A O 1
ATOM 629 N N . TYR A 1 81 ? 5.443 5.411 17.535 1.00 93.56 81 TYR A N 1
ATOM 630 C CA . TYR A 1 81 ? 4.151 4.813 17.173 1.00 93.56 81 TYR A CA 1
ATOM 631 C C . TYR A 1 81 ? 4.220 3.272 17.217 1.00 93.56 81 TYR A C 1
ATOM 633 O O . TYR A 1 81 ? 4.179 2.621 16.173 1.00 93.56 81 TYR A O 1
ATOM 641 N N . PRO A 1 82 ? 4.297 2.658 18.417 1.00 88.44 82 PRO A N 1
ATOM 642 C CA . PRO A 1 82 ? 4.644 1.240 18.588 1.00 88.44 82 PRO A CA 1
ATOM 643 C C . PRO A 1 82 ? 3.578 0.239 18.115 1.00 88.44 82 PRO A C 1
ATOM 645 O O . PRO A 1 82 ? 3.817 -0.965 18.164 1.00 88.44 82 PRO A O 1
ATOM 648 N N . GLN A 1 83 ? 2.398 0.697 17.684 1.00 89.50 83 GLN A N 1
ATOM 649 C CA . GLN A 1 83 ? 1.410 -0.176 17.035 1.00 89.50 83 GLN A CA 1
ATOM 650 C C . GLN A 1 83 ? 1.790 -0.497 15.585 1.00 89.50 83 GLN A C 1
ATOM 652 O O . GLN A 1 83 ? 1.256 -1.446 15.014 1.00 89.50 83 GLN A O 1
ATOM 657 N N . ILE A 1 84 ? 2.679 0.304 14.989 1.00 93.19 84 ILE A N 1
ATOM 658 C CA . ILE A 1 84 ? 3.157 0.145 13.620 1.00 93.19 84 ILE A CA 1
ATOM 659 C C . ILE A 1 84 ? 4.526 -0.527 13.655 1.00 93.19 84 ILE A C 1
ATOM 661 O O . ILE A 1 84 ? 5.492 0.004 14.199 1.00 93.19 84 ILE A O 1
ATOM 665 N N . GLU A 1 85 ? 4.613 -1.692 13.028 1.00 94.25 85 GLU A N 1
ATOM 666 C CA . GLU A 1 85 ? 5.849 -2.449 12.880 1.00 94.25 85 GLU A CA 1
ATOM 667 C C . GLU A 1 85 ? 6.539 -2.061 11.567 1.00 94.25 85 GLU A C 1
ATOM 669 O O . GLU A 1 85 ? 5.897 -2.020 10.517 1.00 94.25 85 GLU A O 1
ATOM 674 N N . LEU A 1 86 ? 7.850 -1.804 11.593 1.00 92.00 86 LEU A N 1
ATOM 675 C CA . LEU A 1 86 ? 8.631 -1.654 10.364 1.00 92.00 86 LEU A CA 1
ATOM 676 C C . LEU A 1 86 ? 8.931 -3.040 9.784 1.00 92.00 86 LEU A C 1
ATOM 678 O O . LEU A 1 86 ? 9.429 -3.917 10.489 1.00 92.00 86 LEU A O 1
ATOM 682 N N . ASP A 1 87 ? 8.651 -3.233 8.497 1.00 91.31 87 ASP A N 1
ATOM 683 C CA . ASP A 1 87 ? 8.979 -4.467 7.786 1.00 91.31 87 ASP A CA 1
ATOM 684 C C . ASP A 1 87 ? 10.491 -4.754 7.855 1.00 91.31 87 ASP A C 1
ATOM 686 O O . ASP A 1 87 ? 11.317 -3.880 7.578 1.00 91.31 87 ASP A O 1
ATOM 690 N N . GLN A 1 88 ? 10.856 -5.988 8.217 1.00 87.12 88 GLN A N 1
ATOM 691 C CA . GLN A 1 88 ? 12.250 -6.368 8.454 1.00 87.12 88 GLN A CA 1
ATOM 692 C C . GLN A 1 88 ? 13.129 -6.220 7.203 1.00 87.12 88 GLN A C 1
ATOM 694 O O . GLN A 1 88 ? 14.259 -5.747 7.309 1.00 87.12 88 GLN A O 1
ATOM 699 N N . ASP A 1 89 ? 12.603 -6.533 6.012 1.00 84.25 89 ASP A N 1
ATOM 700 C CA . ASP A 1 89 ? 13.347 -6.340 4.762 1.00 84.25 89 ASP A CA 1
ATOM 701 C C . ASP A 1 89 ? 13.669 -4.855 4.547 1.00 84.25 89 ASP A C 1
ATOM 703 O O . ASP A 1 89 ? 14.682 -4.513 3.942 1.00 84.25 89 ASP A O 1
ATOM 707 N N . ILE A 1 90 ? 12.795 -3.949 4.997 1.00 84.25 90 ILE A N 1
ATOM 708 C CA . ILE A 1 90 ? 13.024 -2.505 4.890 1.00 84.25 90 ILE A CA 1
ATOM 709 C C . ILE A 1 90 ? 14.011 -2.032 5.953 1.00 84.25 90 ILE A C 1
ATOM 711 O O . ILE A 1 90 ? 14.918 -1.272 5.616 1.00 84.25 90 ILE A O 1
ATOM 715 N N . ALA A 1 91 ? 13.878 -2.510 7.192 1.00 82.19 91 ALA A N 1
ATOM 716 C CA . ALA A 1 91 ? 14.803 -2.196 8.280 1.00 82.19 91 ALA A CA 1
ATOM 717 C C . ALA A 1 91 ? 16.255 -2.580 7.937 1.00 82.19 91 ALA A C 1
ATOM 719 O O . ALA A 1 91 ? 17.191 -1.866 8.283 1.00 82.19 91 ALA A O 1
ATOM 720 N N . GLU A 1 92 ? 16.444 -3.675 7.198 1.00 78.25 92 GLU A N 1
ATOM 721 C CA . GLU A 1 92 ? 17.756 -4.157 6.748 1.00 78.25 92 GLU A CA 1
ATOM 722 C C . GLU A 1 92 ? 18.191 -3.570 5.387 1.00 78.25 92 GLU A C 1
ATOM 724 O O . GLU A 1 92 ? 19.219 -3.964 4.835 1.00 78.25 92 GLU A O 1
ATOM 729 N N . ALA A 1 93 ? 17.415 -2.643 4.806 1.00 73.12 93 ALA A N 1
ATOM 730 C CA . ALA A 1 93 ? 17.597 -2.122 3.443 1.00 73.12 93 ALA A CA 1
ATOM 731 C C . ALA A 1 93 ? 17.670 -3.225 2.349 1.00 73.12 93 ALA A C 1
ATOM 733 O O . ALA A 1 93 ? 18.227 -3.035 1.259 1.00 73.12 93 ALA A O 1
ATOM 734 N N . ALA A 1 94 ? 17.057 -4.375 2.625 1.00 71.19 94 ALA A N 1
ATOM 735 C CA . ALA A 1 94 ? 17.107 -5.631 1.890 1.00 71.19 94 ALA A CA 1
ATOM 736 C C . ALA A 1 94 ? 15.737 -5.996 1.287 1.00 71.19 94 ALA A C 1
ATOM 738 O O . ALA A 1 94 ? 15.156 -7.042 1.560 1.00 71.19 94 ALA A O 1
ATOM 739 N N . SER A 1 95 ? 15.208 -5.146 0.408 1.00 72.88 95 SER A N 1
ATOM 740 C CA . SER A 1 95 ? 13.937 -5.416 -0.279 1.00 72.88 95 SER A CA 1
ATOM 741 C C . SER A 1 95 ? 14.117 -6.052 -1.655 1.00 72.88 95 SER A C 1
ATOM 743 O O . SER A 1 95 ? 15.106 -5.807 -2.339 1.00 72.88 95 SER A O 1
ATOM 745 N N . HIS A 1 96 ? 13.087 -6.751 -2.139 1.00 66.31 96 HIS A N 1
ATOM 746 C CA . HIS A 1 96 ? 13.021 -7.325 -3.489 1.00 66.31 96 HIS A CA 1
ATOM 747 C C . HIS A 1 96 ? 13.157 -6.310 -4.640 1.00 66.31 96 HIS A C 1
ATOM 749 O O . HIS A 1 96 ? 13.235 -6.702 -5.800 1.00 66.31 96 HIS A O 1
ATOM 755 N N . ARG A 1 97 ? 13.157 -5.006 -4.342 1.00 67.81 97 ARG A N 1
ATOM 756 C CA . ARG A 1 97 ? 13.404 -3.923 -5.312 1.00 67.81 97 ARG A CA 1
ATOM 757 C C . ARG A 1 97 ? 14.775 -3.259 -5.131 1.00 67.81 97 ARG A C 1
ATOM 759 O O . ARG A 1 97 ? 15.075 -2.299 -5.830 1.00 67.81 97 ARG A O 1
ATOM 766 N N . SER A 1 98 ? 15.590 -3.736 -4.188 1.00 69.06 98 SER A N 1
ATOM 767 C CA . SER A 1 98 ? 16.952 -3.255 -3.950 1.00 69.06 98 SER A CA 1
ATOM 768 C C . SER A 1 98 ? 17.905 -3.831 -4.994 1.00 69.06 98 SER A C 1
ATOM 770 O O . SER A 1 98 ? 17.907 -5.034 -5.246 1.00 69.06 98 SER A O 1
ATOM 772 N N . SER A 1 99 ? 18.753 -2.981 -5.573 1.00 64.75 99 SER A N 1
ATOM 773 C CA . SER A 1 99 ? 19.788 -3.378 -6.537 1.00 64.75 99 SER A CA 1
ATOM 774 C C . SER A 1 99 ? 21.010 -4.042 -5.892 1.00 64.75 99 SER A C 1
ATOM 776 O O . SER A 1 99 ? 21.914 -4.469 -6.603 1.00 64.75 99 SER A O 1
ATOM 778 N N . LYS A 1 100 ? 21.063 -4.108 -4.555 1.00 70.38 100 LYS A N 1
ATOM 779 C CA . LYS A 1 100 ? 22.223 -4.601 -3.793 1.00 70.38 100 LYS A CA 1
ATOM 780 C C . LYS A 1 100 ? 22.126 -6.074 -3.390 1.00 70.38 100 LYS A C 1
ATOM 782 O O . LYS A 1 100 ? 23.062 -6.596 -2.795 1.00 70.38 100 LYS A O 1
ATOM 787 N N . LEU A 1 101 ? 20.998 -6.721 -3.667 1.00 72.31 101 LEU A N 1
ATOM 788 C CA . LEU A 1 101 ? 20.751 -8.108 -3.294 1.00 72.31 101 LEU A CA 1
ATOM 789 C C . LEU A 1 101 ? 21.206 -9.074 -4.388 1.00 72.31 101 LEU A C 1
ATOM 791 O O . LEU A 1 101 ? 21.139 -8.762 -5.578 1.00 72.31 101 LEU A O 1
ATOM 795 N N . SER A 1 102 ? 21.630 -10.274 -3.983 1.00 83.06 102 SER A N 1
ATOM 796 C CA . SER A 1 102 ? 21.787 -11.378 -4.927 1.00 83.06 102 SER A CA 1
ATOM 797 C C . SER A 1 102 ? 20.424 -11.759 -5.514 1.00 83.06 102 SER A C 1
ATOM 799 O O . SER A 1 102 ? 19.380 -11.519 -4.903 1.00 83.06 102 SER A O 1
ATOM 801 N N . PHE A 1 103 ? 20.408 -12.423 -6.672 1.00 78.12 103 PHE A N 1
ATOM 802 C CA . PHE A 1 103 ? 19.155 -12.909 -7.263 1.00 78.12 103 PHE A CA 1
ATOM 803 C C . PHE A 1 103 ? 18.343 -13.782 -6.288 1.00 78.12 103 PHE A C 1
ATOM 805 O O . PHE A 1 103 ? 17.115 -13.681 -6.227 1.00 78.12 103 PHE A O 1
ATOM 812 N N . GLN A 1 104 ? 19.025 -14.618 -5.501 1.00 80.50 104 GLN A N 1
ATOM 813 C CA . GLN A 1 104 ? 18.381 -15.511 -4.542 1.00 80.50 104 GLN A CA 1
ATOM 814 C C . GLN A 1 104 ? 17.758 -14.743 -3.367 1.00 80.50 104 GLN A C 1
ATOM 816 O O . GLN A 1 104 ? 16.649 -15.074 -2.932 1.00 80.50 104 GLN A O 1
ATOM 821 N N . ASP A 1 105 ? 18.418 -13.686 -2.899 1.00 82.44 105 ASP A N 1
ATOM 822 C CA . ASP A 1 105 ? 17.900 -12.826 -1.832 1.00 82.44 105 ASP A CA 1
ATOM 823 C C . ASP A 1 105 ? 16.725 -11.985 -2.331 1.00 82.44 105 ASP A C 1
ATOM 825 O O . ASP A 1 105 ? 15.689 -11.920 -1.670 1.00 82.44 105 ASP A O 1
ATOM 829 N N . THR A 1 106 ? 16.824 -11.430 -3.545 1.00 80.06 106 THR A N 1
ATOM 830 C CA . THR A 1 106 ? 15.722 -10.725 -4.212 1.00 80.06 106 THR A CA 1
ATOM 831 C C . THR A 1 106 ? 14.491 -11.617 -4.333 1.00 80.06 106 THR A C 1
ATOM 833 O O . THR A 1 106 ? 13.388 -11.202 -3.977 1.00 80.06 106 THR A O 1
ATOM 836 N N . LYS A 1 107 ? 14.671 -12.862 -4.793 1.00 80.94 107 LYS A N 1
ATOM 837 C CA . LYS A 1 107 ? 13.595 -13.854 -4.892 1.00 80.94 107 LYS A CA 1
ATOM 838 C C . LYS A 1 107 ? 12.973 -14.139 -3.523 1.00 80.94 107 LYS A C 1
ATOM 840 O O . LYS A 1 107 ? 11.751 -14.174 -3.405 1.00 80.94 107 LYS A O 1
ATOM 845 N N . SER A 1 108 ? 13.789 -14.312 -2.489 1.00 83.19 108 SER A N 1
ATOM 846 C CA . SER A 1 108 ? 13.312 -14.613 -1.134 1.00 83.19 108 SER A CA 1
ATOM 847 C C . SER A 1 108 ? 12.530 -13.443 -0.522 1.00 83.19 108 SER A C 1
ATOM 849 O O . SER A 1 108 ? 11.422 -13.642 -0.025 1.00 83.19 108 SER A O 1
ATOM 851 N N . ALA A 1 109 ? 13.048 -12.215 -0.633 1.00 83.00 109 ALA A N 1
ATOM 852 C CA . ALA A 1 109 ? 12.357 -10.992 -0.214 1.00 83.00 109 ALA A CA 1
ATOM 853 C C . ALA A 1 109 ? 11.043 -10.785 -0.981 1.00 83.00 109 ALA A C 1
ATOM 855 O O . ALA A 1 109 ? 10.056 -10.274 -0.450 1.00 83.00 109 ALA A O 1
ATOM 856 N N . TYR A 1 110 ? 11.006 -11.212 -2.243 1.00 82.88 110 TYR A N 1
ATOM 857 C CA . TYR A 1 110 ? 9.805 -11.136 -3.055 1.00 82.88 110 TYR A CA 1
ATOM 858 C C . TYR A 1 110 ? 8.716 -12.090 -2.545 1.00 82.88 110 TYR A C 1
ATOM 860 O O . TYR A 1 110 ? 7.570 -11.679 -2.378 1.00 82.88 110 TYR A O 1
ATOM 868 N N . PHE A 1 111 ? 9.062 -13.342 -2.227 1.00 82.88 111 PHE A N 1
ATOM 869 C CA . PHE A 1 111 ? 8.103 -14.291 -1.650 1.00 82.88 111 PHE A CA 1
ATOM 870 C C . PHE A 1 111 ? 7.588 -13.856 -0.275 1.00 82.88 111 PHE A C 1
ATOM 872 O O . PHE A 1 111 ? 6.401 -14.026 -0.004 1.00 82.88 111 PHE A O 1
ATOM 879 N N . ARG A 1 112 ? 8.431 -13.235 0.562 1.00 87.31 112 ARG A N 1
ATOM 880 C CA . ARG A 1 112 ? 7.978 -12.629 1.826 1.00 87.31 112 ARG A CA 1
ATOM 881 C C . ARG A 1 112 ? 6.966 -11.508 1.592 1.00 87.31 112 ARG A C 1
ATOM 883 O O . ARG A 1 112 ? 5.928 -11.487 2.244 1.00 87.31 112 ARG A O 1
ATOM 890 N N . TYR A 1 113 ? 7.213 -10.633 0.616 1.00 86.62 113 TYR A N 1
ATOM 891 C CA . TYR A 1 113 ? 6.252 -9.601 0.215 1.00 86.62 113 TYR A CA 1
ATOM 892 C C . TYR A 1 113 ? 4.923 -10.189 -0.288 1.00 86.62 113 TYR A C 1
ATOM 894 O O . TYR A 1 113 ? 3.858 -9.683 0.055 1.00 86.62 113 TYR A O 1
ATOM 902 N N . ILE A 1 114 ? 4.954 -11.278 -1.059 1.00 84.19 114 ILE A N 1
ATOM 903 C CA . ILE A 1 114 ? 3.718 -11.950 -1.480 1.00 84.19 114 ILE A CA 1
ATOM 904 C C . ILE A 1 114 ? 2.970 -12.536 -0.282 1.00 84.19 114 ILE A C 1
ATOM 906 O O . ILE A 1 114 ? 1.773 -12.298 -0.156 1.00 84.19 114 ILE A O 1
ATOM 910 N N . SER A 1 115 ? 3.667 -13.219 0.627 1.00 86.25 115 SER A N 1
ATOM 911 C CA . SER A 1 115 ? 3.066 -13.768 1.848 1.00 86.25 115 SER A CA 1
ATOM 912 C C . SER A 1 115 ? 2.444 -12.680 2.736 1.00 86.25 115 SER A C 1
ATOM 914 O O . SER A 1 115 ? 1.369 -12.886 3.304 1.00 86.25 115 SER A O 1
ATOM 916 N N . LEU A 1 116 ? 3.065 -11.494 2.795 1.00 89.50 116 LEU A N 1
ATOM 917 C CA . LEU A 1 116 ? 2.509 -10.314 3.460 1.00 89.50 116 LEU A CA 1
ATOM 918 C C . LEU A 1 116 ? 1.150 -9.913 2.861 1.00 89.50 116 LEU A C 1
ATOM 920 O O . LEU A 1 116 ? 0.203 -9.680 3.609 1.00 89.50 116 LEU A O 1
ATOM 924 N N . LEU A 1 117 ? 1.041 -9.857 1.528 1.00 88.50 117 LEU A N 1
ATOM 925 C CA . LEU A 1 117 ? -0.220 -9.539 0.850 1.00 88.50 117 LEU A CA 1
ATOM 926 C C . LEU A 1 117 ? -1.266 -10.647 1.024 1.00 88.50 117 LEU A C 1
ATOM 928 O O . LEU A 1 117 ? -2.422 -10.353 1.299 1.00 88.50 117 LEU A O 1
ATOM 932 N N . GLU A 1 118 ? -0.882 -11.917 0.908 1.00 86.12 118 GLU A N 1
ATOM 933 C CA . GLU A 1 118 ? -1.800 -13.054 1.088 1.00 86.12 118 GLU A CA 1
ATOM 934 C C . GLU A 1 118 ? -2.384 -13.110 2.515 1.00 86.12 118 GLU A C 1
ATOM 936 O O . GLU A 1 118 ? -3.519 -13.543 2.712 1.00 86.12 118 GLU A O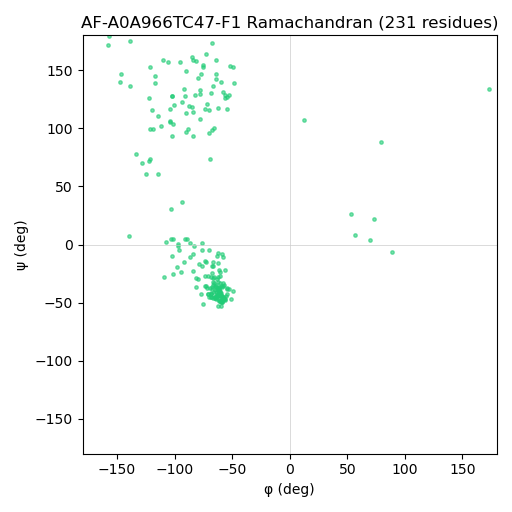 1
ATOM 941 N N . SER A 1 119 ? -1.650 -12.588 3.502 1.00 89.00 119 SER A N 1
ATOM 942 C CA . SER A 1 119 ? -2.085 -12.483 4.903 1.00 89.00 119 SER A CA 1
ATOM 943 C C . SER A 1 119 ? -2.887 -11.208 5.209 1.00 89.00 119 SER A C 1
ATOM 945 O O . SER A 1 119 ? -3.279 -10.982 6.359 1.00 89.00 119 SER A O 1
ATOM 947 N N . ALA A 1 120 ? -3.126 -10.350 4.212 1.00 91.56 120 ALA A N 1
ATOM 948 C CA . ALA A 1 120 ? -3.732 -9.045 4.424 1.00 91.56 120 ALA A CA 1
ATOM 949 C C . ALA A 1 120 ? -5.263 -9.106 4.590 1.00 91.56 120 ALA A C 1
ATOM 951 O O . ALA A 1 120 ? -5.973 -9.852 3.904 1.00 91.56 120 ALA A O 1
ATOM 952 N N . LEU A 1 121 ? -5.795 -8.254 5.467 1.00 90.81 121 LEU A N 1
ATOM 953 C CA . LEU A 1 121 ? -7.226 -7.936 5.533 1.00 90.81 121 LEU A CA 1
ATOM 954 C C . LEU A 1 121 ? -7.616 -7.007 4.376 1.00 90.81 121 LEU A C 1
ATOM 956 O O . LEU A 1 121 ? -8.534 -7.289 3.608 1.00 90.81 121 LEU A O 1
ATOM 960 N N . PHE A 1 122 ? -6.857 -5.930 4.234 1.00 93.19 122 PHE A N 1
ATOM 961 C CA . PHE A 1 122 ? -6.876 -4.950 3.155 1.00 93.19 122 PHE A CA 1
ATOM 962 C C . PHE A 1 122 ? -5.510 -4.251 3.149 1.00 93.19 122 PHE A C 1
ATOM 964 O O . PHE A 1 122 ? -4.700 -4.460 4.055 1.00 93.19 122 PHE A O 1
ATOM 971 N N . VAL A 1 123 ? -5.242 -3.427 2.140 1.00 94.56 123 VAL A N 1
ATOM 972 C CA . VAL A 1 123 ? -3.965 -2.715 1.998 1.00 94.56 123 VAL A CA 1
ATOM 973 C C . VAL A 1 123 ? -4.201 -1.212 2.070 1.00 94.56 123 VAL A C 1
ATOM 975 O O . VAL A 1 123 ? -5.138 -0.707 1.458 1.00 94.56 123 VAL A O 1
ATOM 978 N N . VAL A 1 124 ? -3.334 -0.476 2.764 1.00 95.56 124 VAL A N 1
ATOM 979 C CA . VAL A 1 124 ? -3.229 0.980 2.595 1.00 95.56 124 VAL A CA 1
ATOM 980 C C . VAL A 1 124 ? -1.975 1.244 1.782 1.00 95.56 124 VAL A C 1
ATOM 982 O O . VAL A 1 124 ? -0.876 0.903 2.218 1.00 95.56 124 VAL A O 1
ATOM 985 N N . SER A 1 125 ? -2.107 1.802 0.580 1.00 92.00 125 SER A N 1
ATOM 986 C CA . SER A 1 125 ? -0.938 2.023 -0.264 1.00 92.00 125 SER A CA 1
ATOM 987 C C . SER A 1 125 ? -1.038 3.250 -1.141 1.00 92.00 125 SER A C 1
ATOM 989 O O . SER A 1 125 ? -2.056 3.510 -1.766 1.00 92.00 125 SER A O 1
ATOM 991 N N . GLU A 1 126 ? 0.084 3.951 -1.245 1.00 88.12 126 GLU A N 1
ATOM 992 C CA . GLU A 1 126 ? 0.323 4.982 -2.248 1.00 88.12 126 GLU A CA 1
ATOM 993 C C . GLU A 1 126 ? 0.999 4.404 -3.515 1.00 88.12 126 GLU A C 1
ATOM 995 O O . GLU A 1 126 ? 1.107 5.068 -4.546 1.00 88.12 126 GLU A O 1
ATOM 1000 N N . GLY A 1 127 ? 1.543 3.184 -3.439 1.00 82.25 127 GLY A N 1
ATOM 1001 C CA . GLY A 1 127 ? 2.386 2.587 -4.471 1.00 82.25 127 GLY A CA 1
ATOM 1002 C C . GLY A 1 127 ? 1.574 1.919 -5.578 1.00 82.25 127 GLY A C 1
ATOM 1003 O O . GLY A 1 127 ? 0.965 0.877 -5.363 1.00 82.25 127 GLY A O 1
ATOM 1004 N N . THR A 1 128 ? 1.641 2.442 -6.801 1.00 77.19 128 THR A N 1
ATOM 1005 C CA . THR A 1 128 ? 0.879 1.923 -7.958 1.00 77.19 128 THR A CA 1
ATOM 1006 C C . THR A 1 128 ? 1.087 0.442 -8.242 1.00 77.19 128 THR A C 1
ATOM 1008 O O . THR A 1 128 ? 0.128 -0.278 -8.495 1.00 77.19 128 THR A O 1
ATOM 1011 N N . SER A 1 129 ? 2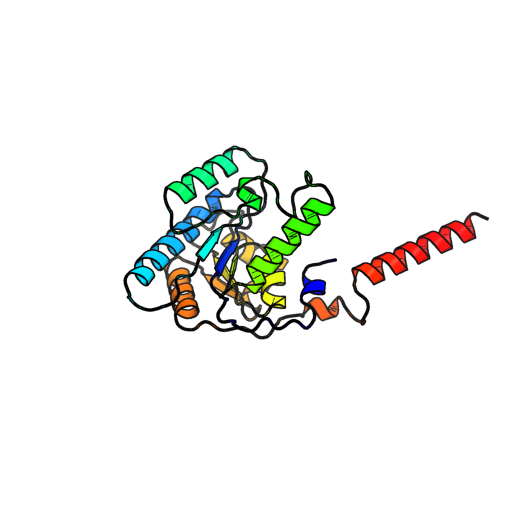.330 -0.034 -8.166 1.00 77.94 129 SER A N 1
ATOM 1012 C CA . SER A 1 129 ? 2.647 -1.454 -8.356 1.00 77.94 129 SER A CA 1
ATOM 1013 C C . SER A 1 129 ? 1.975 -2.343 -7.309 1.00 77.94 129 SER A C 1
ATOM 1015 O O . SER A 1 129 ? 1.487 -3.416 -7.631 1.00 77.94 129 SER A O 1
ATOM 1017 N N . VAL A 1 130 ? 1.893 -1.875 -6.067 1.00 82.75 130 VAL A N 1
ATOM 1018 C CA . VAL A 1 130 ? 1.258 -2.607 -4.966 1.00 82.75 130 VAL A CA 1
ATOM 1019 C C . VAL A 1 130 ? -0.255 -2.622 -5.133 1.00 82.75 130 VAL A C 1
ATOM 1021 O O . VAL A 1 130 ? -0.875 -3.645 -4.866 1.00 82.75 130 VAL A O 1
ATOM 1024 N N . ILE A 1 131 ? -0.846 -1.522 -5.615 1.00 84.25 131 ILE A N 1
ATOM 1025 C CA . ILE A 1 131 ? -2.276 -1.470 -5.939 1.00 84.25 131 ILE A CA 1
ATOM 1026 C C . ILE A 1 131 ? -2.619 -2.582 -6.936 1.00 84.25 131 ILE A C 1
ATOM 1028 O O . ILE A 1 131 ? -3.561 -3.334 -6.701 1.00 84.25 131 ILE A O 1
ATOM 1032 N N . VAL A 1 132 ? -1.822 -2.737 -7.998 1.00 79.38 132 VAL A N 1
ATOM 1033 C CA . VAL A 1 132 ? -1.999 -3.815 -8.986 1.00 79.38 132 VAL A CA 1
ATOM 1034 C C . VAL A 1 132 ? -1.848 -5.195 -8.335 1.00 79.38 132 VAL A C 1
ATOM 1036 O O . VAL A 1 132 ? -2.711 -6.053 -8.511 1.00 79.38 132 VAL A O 1
ATOM 1039 N N . ASP A 1 133 ? -0.797 -5.405 -7.539 1.00 81.00 133 ASP A N 1
ATOM 1040 C CA . ASP A 1 133 ? -0.526 -6.694 -6.886 1.00 81.00 133 ASP A CA 1
ATOM 1041 C C . ASP A 1 133 ? -1.643 -7.117 -5.924 1.00 81.00 133 ASP A C 1
ATOM 1043 O O . ASP A 1 133 ? -2.019 -8.293 -5.876 1.00 81.00 133 ASP A O 1
ATOM 1047 N N . ALA A 1 134 ? -2.158 -6.158 -5.154 1.00 85.50 134 ALA A N 1
ATOM 1048 C CA . ALA A 1 134 ? -3.225 -6.350 -4.186 1.00 85.50 134 ALA A CA 1
ATOM 1049 C C . ALA A 1 134 ? -4.562 -6.631 -4.886 1.00 85.50 134 ALA A C 1
ATOM 1051 O O . ALA A 1 134 ? -5.261 -7.587 -4.544 1.00 85.50 134 ALA A O 1
ATOM 1052 N N . ARG A 1 135 ? -4.880 -5.858 -5.929 1.00 84.81 135 ARG A N 1
ATOM 1053 C CA . ARG A 1 135 ? -6.092 -6.025 -6.741 1.00 84.81 135 ARG A CA 1
ATOM 1054 C C . ARG A 1 135 ? -6.146 -7.379 -7.443 1.00 84.81 135 ARG A C 1
ATOM 1056 O O . ARG A 1 135 ? -7.189 -8.031 -7.401 1.00 84.81 135 ARG A O 1
ATOM 1063 N N . ALA A 1 136 ? -5.022 -7.851 -7.981 1.00 78.50 136 ALA A N 1
ATOM 1064 C CA . ALA A 1 136 ? -4.916 -9.186 -8.577 1.00 78.50 136 ALA A CA 1
ATOM 1065 C C . ALA A 1 136 ? -5.162 -10.328 -7.564 1.00 78.50 136 ALA A C 1
ATOM 1067 O O . ALA A 1 136 ? -5.400 -11.464 -7.957 1.00 78.50 136 ALA A O 1
ATOM 1068 N N . ARG A 1 137 ? -5.112 -10.040 -6.254 1.00 80.50 137 ARG A N 1
ATOM 1069 C CA . ARG A 1 137 ? -5.379 -10.988 -5.151 1.00 80.50 137 ARG A CA 1
ATOM 1070 C C . ARG A 1 137 ? -6.755 -10.803 -4.512 1.00 80.50 137 ARG A C 1
ATOM 1072 O O . ARG A 1 137 ? -7.057 -11.451 -3.514 1.00 80.50 137 ARG A O 1
ATOM 1079 N N . GLY A 1 138 ? -7.584 -9.908 -5.047 1.00 84.12 138 GLY A N 1
ATOM 1080 C CA . GLY A 1 138 ? -8.888 -9.601 -4.465 1.00 84.12 138 GLY A CA 1
ATOM 1081 C C . GLY A 1 138 ? -8.815 -8.776 -3.170 1.00 84.12 138 GLY A C 1
ATOM 1082 O O . GLY A 1 138 ? -9.762 -8.784 -2.381 1.00 84.12 138 GLY A O 1
ATOM 1083 N N . LEU A 1 139 ? -7.717 -8.049 -2.930 1.00 88.50 139 LEU A N 1
ATOM 1084 C CA . LEU A 1 139 ? -7.559 -7.184 -1.758 1.00 88.50 139 LEU A CA 1
ATOM 1085 C C . LEU A 1 139 ? -8.038 -5.763 -2.049 1.00 88.50 139 LEU A C 1
ATOM 1087 O O . LEU A 1 139 ? -7.585 -5.125 -3.001 1.00 88.50 139 LEU A O 1
ATOM 1091 N N . ALA A 1 140 ? -8.914 -5.243 -1.189 1.00 92.31 140 ALA A N 1
ATOM 1092 C CA . ALA A 1 140 ? -9.270 -3.832 -1.217 1.00 92.31 140 ALA A CA 1
ATOM 1093 C C . ALA A 1 140 ? -8.045 -2.966 -0.895 1.00 92.31 140 ALA A C 1
ATOM 1095 O O . ALA A 1 140 ? -7.232 -3.322 -0.033 1.00 92.31 140 ALA A O 1
ATOM 1096 N N . VAL A 1 141 ? -7.936 -1.823 -1.573 1.00 93.56 141 VAL A N 1
ATOM 1097 C CA . VAL A 1 141 ? -6.836 -0.879 -1.369 1.00 93.56 141 VAL A CA 1
ATOM 1098 C C . VAL A 1 141 ? -7.377 0.488 -0.986 1.00 93.56 141 VAL A C 1
ATOM 1100 O O . VAL A 1 141 ? -8.181 1.062 -1.714 1.00 93.56 141 VAL A O 1
ATOM 1103 N N . ILE A 1 142 ? -6.909 1.031 0.133 1.00 95.69 142 ILE A N 1
ATOM 1104 C CA . ILE A 1 142 ? -7.122 2.426 0.511 1.00 95.69 142 ILE A CA 1
ATOM 1105 C C . ILE A 1 142 ? -5.917 3.233 0.021 1.00 95.69 142 ILE A C 1
ATOM 1107 O O . ILE A 1 142 ? -4.778 2.936 0.380 1.00 95.69 142 ILE A O 1
ATOM 1111 N N . TYR A 1 143 ? -6.162 4.254 -0.794 1.00 93.81 143 TYR A N 1
ATOM 1112 C CA . TYR A 1 143 ? -5.142 5.154 -1.326 1.00 93.81 143 TYR A CA 1
ATOM 1113 C C . TYR A 1 143 ? -5.191 6.498 -0.578 1.00 93.81 143 TYR A C 1
ATOM 1115 O O . TYR A 1 143 ? -6.132 7.273 -0.793 1.00 93.81 143 TYR A O 1
ATOM 1123 N N . PRO A 1 144 ? -4.221 6.797 0.308 1.00 93.06 144 PRO A N 1
ATOM 1124 C CA . PRO A 1 144 ? -4.207 8.047 1.061 1.00 93.06 144 PRO A CA 1
ATOM 1125 C C . PRO A 1 144 ? -3.716 9.204 0.177 1.00 93.06 144 PRO A C 1
ATOM 1127 O O . PRO A 1 144 ? -2.536 9.321 -0.149 1.00 93.06 144 PRO A O 1
ATOM 1130 N N . ALA A 1 145 ? -4.634 10.086 -0.212 1.00 90.50 145 ALA A N 1
ATOM 1131 C CA . ALA A 1 145 ? -4.401 11.224 -1.095 1.00 90.50 145 ALA A CA 1
ATOM 1132 C C . ALA A 1 145 ? -4.856 12.535 -0.447 1.00 90.50 145 ALA A C 1
ATOM 1134 O O . ALA A 1 145 ? -5.730 13.225 -0.966 1.00 90.50 145 ALA A O 1
ATOM 1135 N N . PHE A 1 146 ? -4.264 12.896 0.691 1.00 90.62 146 PHE A N 1
ATOM 1136 C CA . PHE A 1 146 ? -4.740 14.031 1.483 1.00 90.62 146 PHE A CA 1
ATOM 1137 C C . PHE A 1 146 ? -4.647 15.368 0.729 1.00 90.62 146 PHE A C 1
ATOM 1139 O O . PHE A 1 146 ? -3.553 15.857 0.428 1.00 90.62 146 PHE A O 1
ATOM 1146 N N . LYS A 1 147 ? -5.800 16.005 0.488 1.00 87.56 147 LYS A N 1
ATOM 1147 C CA . LYS A 1 147 ? -5.942 17.313 -0.175 1.00 87.56 147 LYS A CA 1
ATOM 1148 C C . LYS A 1 147 ? -5.206 18.426 0.548 1.00 87.56 147 LYS A C 1
ATOM 1150 O O . LYS A 1 147 ? -4.652 19.315 -0.088 1.00 87.56 147 LYS A O 1
ATOM 1155 N N . ARG A 1 148 ? -5.189 18.390 1.882 1.00 80.62 148 ARG A N 1
ATOM 1156 C CA . ARG A 1 148 ? -4.521 19.413 2.702 1.00 80.62 148 ARG A CA 1
ATOM 1157 C C . ARG A 1 148 ? -3.018 19.500 2.414 1.00 80.62 148 ARG A C 1
ATOM 1159 O O . ARG A 1 148 ? -2.426 20.561 2.575 1.00 80.62 148 ARG A O 1
ATOM 1166 N N . ASN A 1 149 ? -2.440 18.413 1.902 1.00 68.56 149 ASN A N 1
ATOM 1167 C CA . ASN A 1 149 ? -1.045 18.306 1.489 1.00 68.56 149 ASN A CA 1
ATOM 1168 C C . ASN A 1 149 ? -0.903 18.380 -0.046 1.00 68.56 149 ASN A C 1
ATOM 1170 O O . ASN A 1 149 ? -0.014 17.754 -0.628 1.00 68.56 149 ASN A O 1
ATOM 1174 N N . ALA A 1 150 ? -1.798 19.100 -0.733 1.00 75.75 150 ALA A N 1
ATOM 1175 C CA . ALA A 1 150 ? -1.776 19.304 -2.182 1.00 75.75 150 ALA A CA 1
ATOM 1176 C C . ALA A 1 150 ? -0.604 20.200 -2.619 1.00 75.75 150 ALA A C 1
ATOM 1178 O O . ALA A 1 150 ? -0.776 21.355 -2.998 1.00 75.75 150 ALA A O 1
ATOM 1179 N N . VAL A 1 151 ? 0.602 19.644 -2.589 1.00 79.75 151 VAL A N 1
ATOM 1180 C CA . VAL A 1 151 ? 1.820 20.238 -3.143 1.00 79.75 151 VAL A CA 1
ATOM 1181 C C . VAL A 1 151 ? 2.260 19.463 -4.379 1.00 79.75 151 VAL A C 1
ATOM 1183 O O . VAL A 1 151 ? 1.892 18.300 -4.562 1.00 79.75 151 VAL A O 1
ATOM 1186 N N . VAL A 1 152 ? 3.061 20.092 -5.240 1.00 75.88 152 VAL A N 1
ATOM 1187 C CA . VAL A 1 152 ? 3.653 19.404 -6.395 1.00 75.88 152 VAL A CA 1
ATOM 1188 C C . VAL A 1 152 ? 4.399 18.162 -5.909 1.00 75.88 152 VAL A C 1
ATOM 1190 O O . VAL A 1 152 ? 5.224 18.228 -5.004 1.00 75.88 152 VAL A O 1
ATOM 1193 N N . GLY A 1 153 ? 4.070 17.017 -6.503 1.00 71.88 153 GLY A N 1
ATOM 1194 C CA . GLY A 1 153 ? 4.655 15.728 -6.144 1.00 71.88 153 GLY A CA 1
ATOM 1195 C C . GLY A 1 153 ? 3.941 14.950 -5.033 1.00 71.88 153 GLY A C 1
ATOM 1196 O O . GLY A 1 153 ? 4.307 13.790 -4.844 1.00 71.88 153 GLY A O 1
ATOM 1197 N N . SER A 1 154 ? 2.920 15.499 -4.360 1.00 80.56 154 SER A N 1
ATOM 1198 C CA . SER A 1 154 ? 2.104 14.747 -3.388 1.00 80.56 154 SER A CA 1
ATOM 1199 C C . SER A 1 154 ? 1.166 13.741 -4.058 1.00 80.56 154 SER A C 1
ATOM 1201 O O . SER A 1 154 ? 0.894 13.846 -5.255 1.00 80.56 154 SER A O 1
ATOM 1203 N N . GLN A 1 155 ? 0.618 12.785 -3.300 1.00 84.69 155 GLN A N 1
ATOM 1204 C CA . GLN A 1 155 ? -0.323 11.803 -3.857 1.00 84.69 155 GLN A CA 1
ATOM 1205 C C . GLN A 1 155 ? -1.584 12.447 -4.425 1.00 84.69 155 GLN A C 1
ATOM 1207 O O . GLN A 1 155 ? -2.053 12.024 -5.479 1.00 84.69 155 GLN A O 1
ATOM 1212 N N . TRP A 1 156 ? -2.085 13.511 -3.788 1.00 86.50 156 TRP A N 1
ATOM 1213 C CA . TRP A 1 156 ? -3.188 14.299 -4.331 1.00 86.50 156 TRP A CA 1
ATOM 1214 C C . TRP A 1 156 ? -2.815 14.928 -5.674 1.00 86.50 156 TRP A C 1
ATOM 1216 O O . TRP A 1 156 ? -3.554 14.801 -6.649 1.00 86.50 156 TRP A O 1
ATOM 1226 N N . HIS A 1 157 ? -1.653 15.580 -5.759 1.00 84.62 157 HIS A N 1
ATOM 1227 C CA . HIS A 1 157 ? -1.194 16.165 -7.016 1.00 84.62 157 HIS A CA 1
ATOM 1228 C C . HIS A 1 157 ? -1.054 15.091 -8.100 1.00 84.62 157 HIS A C 1
ATOM 1230 O O . HIS A 1 157 ? -1.617 15.233 -9.182 1.00 84.62 157 HIS A O 1
ATOM 1236 N N . ARG A 1 158 ? -0.374 13.984 -7.785 1.00 82.62 158 ARG A N 1
ATOM 1237 C CA . ARG A 1 158 ? -0.138 12.864 -8.699 1.00 82.62 158 ARG A CA 1
ATOM 1238 C C . ARG A 1 158 ? -1.444 12.235 -9.196 1.00 82.62 158 ARG A C 1
ATOM 1240 O O . ARG A 1 158 ? -1.561 12.002 -10.395 1.00 82.62 158 ARG A O 1
ATOM 1247 N N . LEU A 1 159 ? -2.437 12.050 -8.324 1.00 83.38 159 LEU A N 1
ATOM 1248 C CA . LEU A 1 159 ? -3.769 11.539 -8.676 1.00 83.38 159 LEU A CA 1
ATOM 1249 C C . LEU A 1 159 ? -4.475 12.411 -9.728 1.00 83.38 159 LEU A C 1
ATOM 1251 O O . LEU A 1 159 ? -5.210 11.899 -10.566 1.00 83.38 159 LEU A O 1
ATOM 1255 N N . ASN A 1 160 ? -4.231 13.723 -9.708 1.00 83.06 160 ASN A N 1
ATOM 1256 C CA . ASN A 1 160 ? -4.876 14.677 -10.609 1.00 83.06 160 ASN A CA 1
ATOM 1257 C C . ASN A 1 160 ? -4.057 14.981 -11.877 1.00 83.06 160 ASN A C 1
ATOM 1259 O O . ASN A 1 160 ? -4.627 15.377 -12.895 1.00 83.06 160 ASN A O 1
ATOM 1263 N N . THR A 1 161 ? -2.734 14.799 -11.853 1.00 81.38 161 THR A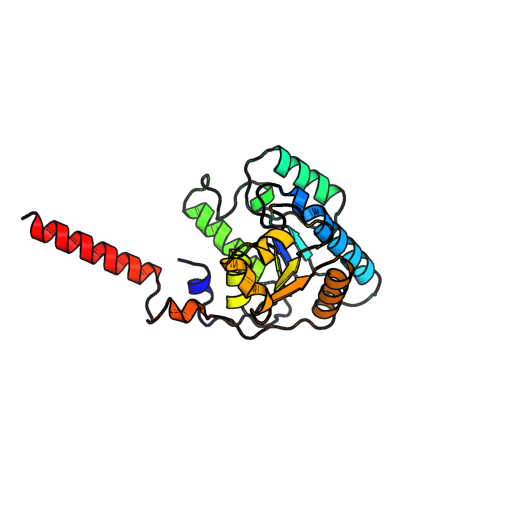 N 1
ATOM 1264 C CA . THR A 1 161 ? -1.851 15.187 -12.969 1.00 81.38 161 THR A CA 1
ATOM 1265 C C . THR A 1 161 ? -1.261 14.012 -13.736 1.00 81.38 161 THR A C 1
ATOM 1267 O O . THR A 1 161 ? -1.012 14.135 -14.934 1.00 81.38 161 THR A O 1
ATOM 1270 N N . SER A 1 162 ? -1.075 12.855 -13.100 1.00 76.19 162 SER A N 1
ATOM 1271 C CA . SER A 1 162 ? -0.464 11.691 -13.742 1.00 76.19 162 SER A CA 1
ATOM 1272 C C . SER A 1 162 ? -1.518 10.850 -14.451 1.00 76.19 162 SER A C 1
ATOM 1274 O O . SER A 1 162 ? -2.412 10.297 -13.815 1.00 76.19 162 SER A O 1
ATOM 1276 N N . ASN A 1 163 ? -1.393 10.700 -15.772 1.00 71.75 163 ASN A N 1
ATOM 1277 C CA . ASN A 1 163 ? -2.362 9.951 -16.585 1.00 71.75 163 ASN A CA 1
ATOM 1278 C C . ASN A 1 163 ? -2.592 8.517 -16.081 1.00 71.75 163 ASN A C 1
ATOM 1280 O O . ASN A 1 163 ? -3.726 8.057 -16.063 1.00 71.75 163 ASN A O 1
ATOM 1284 N N . HIS A 1 164 ? -1.539 7.848 -15.603 1.00 67.25 164 HIS A N 1
ATOM 1285 C CA . HIS A 1 164 ? -1.629 6.492 -15.057 1.00 67.25 164 HIS A CA 1
ATOM 1286 C C . HIS A 1 164 ? -2.306 6.417 -13.673 1.00 67.25 164 HIS A C 1
ATOM 1288 O O . HIS A 1 164 ? -2.679 5.329 -13.252 1.00 67.25 164 HIS A O 1
ATOM 1294 N N . LEU A 1 165 ? -2.472 7.542 -12.964 1.00 72.81 165 LEU A N 1
ATOM 1295 C CA . LEU A 1 165 ? -3.130 7.599 -11.651 1.00 72.81 165 LEU A CA 1
ATOM 1296 C C . LEU A 1 165 ? -4.566 8.110 -11.714 1.00 72.81 165 LEU A C 1
ATOM 1298 O O . LEU A 1 165 ? -5.358 7.746 -10.854 1.00 72.81 165 LEU A O 1
ATOM 1302 N N . LYS A 1 166 ? -4.931 8.903 -12.730 1.00 72.06 166 LYS A N 1
ATOM 1303 C CA . LYS A 1 166 ? -6.311 9.392 -12.906 1.00 72.06 166 LYS A CA 1
ATOM 1304 C C . LYS A 1 166 ? -7.336 8.251 -12.891 1.00 72.06 166 LYS A C 1
ATOM 1306 O O . LYS A 1 166 ? -8.383 8.384 -12.266 1.00 72.06 166 LYS A O 1
ATOM 1311 N N . GLY A 1 167 ? -6.987 7.112 -13.495 1.00 74.94 167 GLY A N 1
ATOM 1312 C CA . GLY A 1 167 ? -7.832 5.915 -13.534 1.00 74.94 167 GLY A CA 1
ATOM 1313 C C . GLY A 1 167 ? -8.064 5.238 -12.176 1.00 74.94 167 GLY A C 1
ATOM 1314 O O . GLY A 1 167 ? -8.998 4.452 -12.052 1.00 74.94 167 GLY A O 1
ATOM 1315 N N . LEU A 1 168 ? -7.286 5.551 -11.128 1.00 79.81 168 LEU A N 1
ATOM 1316 C CA . LEU A 1 168 ? -7.470 4.938 -9.804 1.00 79.81 168 LEU A CA 1
ATOM 1317 C C . LEU A 1 168 ? -8.824 5.273 -9.174 1.00 79.81 168 LEU A C 1
ATOM 1319 O O . LEU A 1 168 ? -9.354 4.454 -8.435 1.00 79.81 168 LEU A O 1
ATOM 1323 N N . ARG A 1 169 ? -9.399 6.444 -9.481 1.00 78.88 169 ARG A N 1
ATOM 1324 C CA . ARG A 1 169 ? -10.727 6.844 -8.978 1.00 78.88 169 ARG A CA 1
ATOM 1325 C C . ARG A 1 169 ? -11.856 5.967 -9.514 1.00 78.88 169 ARG A C 1
ATOM 1327 O O . ARG A 1 169 ? -12.889 5.836 -8.870 1.00 78.88 169 ARG A O 1
ATOM 1334 N N . GLU A 1 170 ? -11.650 5.405 -10.697 1.00 79.12 170 GLU A N 1
ATOM 1335 C CA . GLU A 1 170 ? -12.617 4.572 -11.414 1.00 79.12 170 GLU A CA 1
ATOM 1336 C C . GLU A 1 170 ? -12.277 3.082 -11.284 1.00 79.12 170 GLU A C 1
ATOM 1338 O O . GLU A 1 170 ? -13.076 2.214 -11.636 1.00 79.12 170 GLU A O 1
ATOM 1343 N N . THR A 1 171 ? -11.094 2.773 -10.749 1.00 80.62 171 THR A N 1
ATOM 1344 C CA . THR A 1 171 ? -10.675 1.404 -10.483 1.00 80.62 171 THR A CA 1
ATOM 1345 C C . THR A 1 171 ? -11.509 0.874 -9.327 1.00 80.62 171 THR A C 1
ATOM 1347 O O . THR A 1 171 ? -11.431 1.364 -8.201 1.00 80.62 171 THR A O 1
ATOM 1350 N N . SER A 1 172 ? -12.315 -0.152 -9.609 1.00 82.94 172 SER A N 1
ATOM 1351 C CA . SER A 1 172 ? -13.067 -0.877 -8.583 1.00 82.94 172 SER A CA 1
ATOM 1352 C C . SER A 1 172 ? -12.141 -1.264 -7.421 1.00 82.94 172 SER A C 1
ATOM 1354 O O . SER A 1 172 ? -10.934 -1.384 -7.595 1.00 82.94 172 SER A O 1
ATOM 1356 N N . GLY A 1 173 ? -12.670 -1.423 -6.206 1.00 86.44 173 GLY A N 1
ATOM 1357 C CA . GLY A 1 173 ? -11.915 -1.862 -5.023 1.00 86.44 173 GLY A CA 1
ATOM 1358 C C . GLY A 1 173 ? -10.691 -1.026 -4.615 1.00 86.44 173 GLY A C 1
ATOM 1359 O O . GLY A 1 173 ? -9.971 -1.445 -3.705 1.00 86.44 173 GLY A O 1
ATOM 1360 N N . VAL A 1 174 ? -10.470 0.129 -5.247 1.00 90.94 174 VAL A N 1
ATOM 1361 C CA . VAL A 1 174 ? -9.571 1.186 -4.791 1.00 90.94 174 VAL A CA 1
ATOM 1362 C C . VAL A 1 174 ? -10.430 2.287 -4.177 1.00 90.94 174 VAL A C 1
ATOM 1364 O O . VAL A 1 174 ? -11.386 2.765 -4.781 1.00 90.94 174 VAL A O 1
ATOM 1367 N N . PHE A 1 175 ? -10.100 2.679 -2.953 1.00 94.19 175 PHE A N 1
ATOM 1368 C CA . PHE A 1 175 ? -10.841 3.659 -2.171 1.00 94.19 175 PHE A CA 1
ATOM 1369 C C . PHE A 1 175 ? -9.920 4.832 -1.868 1.00 94.19 175 PHE A C 1
ATOM 1371 O O . PHE A 1 175 ? -8.906 4.671 -1.194 1.00 94.19 175 PHE A O 1
ATOM 1378 N N . ILE A 1 176 ? -10.249 6.012 -2.384 1.00 94.00 176 ILE A N 1
ATOM 1379 C CA . ILE A 1 176 ? -9.446 7.213 -2.154 1.00 94.00 176 ILE A CA 1
ATOM 1380 C C . ILE A 1 176 ? -9.822 7.803 -0.794 1.00 94.00 176 ILE A C 1
ATOM 1382 O O . ILE A 1 176 ? -11.002 8.015 -0.528 1.00 94.00 176 ILE A O 1
ATOM 1386 N N . ALA A 1 177 ? -8.822 8.066 0.045 1.00 95.19 177 ALA A N 1
ATOM 1387 C CA . ALA A 1 177 ? -8.975 8.872 1.250 1.00 95.19 177 ALA A CA 1
ATOM 1388 C C . ALA A 1 177 ? -8.381 10.259 0.989 1.00 95.19 177 ALA A C 1
ATOM 1390 O O . ALA A 1 177 ? -7.161 10.415 0.914 1.00 95.19 177 ALA A O 1
ATOM 1391 N N . GLU A 1 178 ? -9.234 11.258 0.803 1.00 94.25 178 GLU A N 1
ATOM 1392 C CA . GLU A 1 178 ? -8.853 12.627 0.451 1.00 94.25 178 GLU A CA 1
ATOM 1393 C C . GLU A 1 178 ? -8.527 13.488 1.680 1.00 94.25 178 GLU A C 1
ATOM 1395 O O . GLU A 1 178 ? -7.964 14.577 1.538 1.00 94.25 178 GLU A O 1
ATOM 1400 N N . ASP A 1 179 ? -8.831 12.991 2.878 1.00 93.56 179 ASP A N 1
ATOM 1401 C CA . ASP A 1 179 ? -8.511 13.585 4.174 1.00 93.56 179 ASP A CA 1
ATOM 1402 C C . ASP A 1 179 ? -8.481 12.529 5.299 1.00 93.56 179 ASP A C 1
ATOM 1404 O O . ASP A 1 179 ? -8.679 11.325 5.086 1.00 93.56 179 ASP A O 1
ATOM 1408 N N . GLU A 1 180 ? -8.181 12.986 6.515 1.00 93.81 180 GLU A N 1
ATOM 1409 C CA . GLU A 1 180 ? -8.093 12.161 7.714 1.00 93.81 180 GLU A CA 1
ATOM 1410 C C . GLU A 1 180 ? -9.437 11.525 8.101 1.00 93.81 180 GLU A C 1
ATOM 1412 O O . GLU A 1 180 ? -9.450 10.402 8.615 1.00 93.81 180 GLU A O 1
ATOM 1417 N N . GLN A 1 181 ? -10.559 12.220 7.886 1.00 94.94 181 GLN A N 1
ATOM 1418 C CA . GLN A 1 181 ? -11.892 11.719 8.222 1.00 94.94 181 GLN A CA 1
ATOM 1419 C C . GLN A 1 181 ? -12.311 10.590 7.279 1.00 94.94 181 GLN A C 1
ATOM 1421 O O . GLN A 1 181 ? -12.842 9.572 7.728 1.00 94.94 181 GLN A O 1
ATOM 1426 N N . GLU A 1 182 ? -12.050 10.737 5.982 1.00 96.38 182 GLU A N 1
ATOM 1427 C CA . GLU A 1 182 ? -12.294 9.692 4.995 1.00 96.38 182 GLU A CA 1
ATOM 1428 C C . GLU A 1 182 ? -11.416 8.468 5.243 1.00 96.38 182 GLU A C 1
ATOM 1430 O O . GLU A 1 182 ? -11.919 7.344 5.173 1.00 96.38 182 GLU A O 1
ATOM 1435 N N . LEU A 1 183 ? -10.140 8.668 5.599 1.00 96.56 183 LEU A N 1
ATOM 1436 C CA . LEU A 1 183 ? -9.261 7.565 5.983 1.00 96.56 183 LEU A CA 1
ATOM 1437 C C . LEU A 1 183 ? -9.812 6.821 7.205 1.00 96.56 183 LEU A C 1
ATOM 1439 O O . LEU A 1 183 ? -9.929 5.599 7.165 1.00 96.56 183 LEU A O 1
ATOM 1443 N N . GLU A 1 184 ? -10.200 7.537 8.264 1.00 95.44 184 GLU A N 1
ATOM 1444 C CA . GLU A 1 184 ? -10.798 6.935 9.465 1.00 95.44 184 GLU A CA 1
ATOM 1445 C C . GLU A 1 184 ? -12.068 6.148 9.131 1.00 95.44 184 GLU A C 1
ATOM 1447 O O . GLU A 1 184 ? -12.200 4.995 9.542 1.00 95.44 184 GLU A O 1
ATOM 1452 N N . ARG A 1 185 ? -12.967 6.721 8.324 1.00 95.62 185 ARG A N 1
ATOM 1453 C CA . ARG A 1 185 ? -14.203 6.054 7.898 1.00 95.62 185 ARG A CA 1
ATOM 1454 C C . ARG A 1 185 ? -13.922 4.753 7.144 1.00 95.62 185 ARG A C 1
ATOM 1456 O O . ARG A 1 185 ? -14.580 3.750 7.408 1.00 95.62 185 ARG A O 1
ATOM 1463 N N . LEU A 1 186 ? -12.969 4.766 6.210 1.00 96.00 186 LEU A N 1
ATOM 1464 C CA . LEU A 1 186 ? -12.602 3.586 5.423 1.00 96.00 186 LEU A CA 1
ATOM 1465 C C . LEU A 1 186 ? -11.928 2.515 6.288 1.00 96.00 186 LEU A C 1
ATOM 1467 O O . LEU A 1 186 ? -12.276 1.342 6.173 1.00 96.00 186 LEU A O 1
ATOM 1471 N N . LEU A 1 187 ? -11.015 2.904 7.183 1.00 93.50 187 LEU A N 1
ATOM 1472 C CA . LEU A 1 187 ? -10.379 1.978 8.122 1.00 93.50 187 LEU A CA 1
ATOM 1473 C C . LEU A 1 187 ? -11.424 1.289 9.003 1.00 93.50 187 LEU A C 1
ATOM 1475 O O . LEU A 1 187 ? -11.433 0.066 9.087 1.00 93.50 187 LEU A O 1
ATOM 1479 N N . VAL A 1 188 ? -12.334 2.052 9.615 1.00 91.50 188 VAL A N 1
ATOM 1480 C CA . VAL A 1 188 ? -13.392 1.497 10.474 1.00 91.50 188 VAL A CA 1
ATOM 1481 C C . VAL A 1 188 ? -14.310 0.554 9.694 1.00 91.50 188 VAL A C 1
ATOM 1483 O O . VAL A 1 188 ? -14.636 -0.519 10.202 1.00 91.50 188 VAL A O 1
ATOM 1486 N N . ASP A 1 189 ? -14.696 0.910 8.466 1.00 91.81 189 ASP A N 1
ATOM 1487 C CA . ASP A 1 189 ? -15.515 0.048 7.606 1.00 91.81 189 ASP A CA 1
ATOM 1488 C C . ASP A 1 189 ? -14.824 -1.295 7.328 1.00 91.81 189 ASP A C 1
ATOM 1490 O O . ASP A 1 189 ? -15.394 -2.347 7.613 1.00 91.81 189 ASP A O 1
ATOM 1494 N N . PHE A 1 190 ? -13.579 -1.285 6.847 1.00 90.75 190 PHE A N 1
ATOM 1495 C CA . PHE A 1 190 ? -12.865 -2.525 6.523 1.00 90.75 190 PHE A CA 1
ATOM 1496 C C . PHE A 1 190 ? -12.452 -3.348 7.747 1.00 90.75 190 PHE A C 1
ATOM 1498 O O . PHE A 1 190 ? -12.350 -4.569 7.644 1.00 90.75 190 PHE A O 1
ATOM 1505 N N . LEU A 1 191 ? -12.240 -2.711 8.900 1.00 87.75 191 LEU A N 1
ATOM 1506 C CA . LEU A 1 191 ? -11.989 -3.406 10.164 1.00 87.75 191 LEU A CA 1
ATOM 1507 C C . LEU A 1 191 ? -13.256 -4.064 10.724 1.00 87.75 191 LEU A C 1
ATOM 1509 O O . LEU A 1 191 ? -13.184 -5.142 11.307 1.00 87.75 191 LEU A O 1
ATOM 1513 N N . THR A 1 192 ? -14.415 -3.426 10.549 1.00 86.69 192 THR A N 1
ATOM 1514 C CA . THR A 1 192 ? -15.700 -3.939 11.050 1.00 86.69 192 THR A CA 1
ATOM 1515 C C . THR A 1 192 ? -16.294 -4.984 10.111 1.00 86.69 192 THR A C 1
ATOM 1517 O O . THR A 1 192 ? -16.871 -5.967 10.571 1.00 86.69 192 THR A O 1
ATOM 1520 N N . ASN A 1 193 ? -16.115 -4.787 8.803 1.00 86.38 193 ASN A N 1
ATOM 1521 C CA . ASN A 1 193 ? -16.630 -5.643 7.740 1.00 86.38 193 ASN A CA 1
ATOM 1522 C C . ASN A 1 193 ? -15.502 -6.046 6.770 1.00 86.38 193 ASN A C 1
ATOM 1524 O O . ASN A 1 193 ? -15.492 -5.580 5.617 1.00 86.38 193 ASN A O 1
ATOM 1528 N N . PRO A 1 194 ? -14.552 -6.903 7.202 1.00 84.38 194 PRO A N 1
ATOM 1529 C CA . PRO A 1 194 ? -13.514 -7.415 6.319 1.00 84.38 194 PRO A CA 1
ATOM 1530 C C . PRO A 1 194 ? -14.145 -8.107 5.116 1.00 84.38 194 PRO A C 1
ATOM 1532 O O . PRO A 1 194 ? -14.982 -8.998 5.258 1.00 84.38 194 PRO A O 1
ATOM 1535 N N . ARG A 1 195 ? -13.753 -7.687 3.915 1.00 87.50 195 ARG A N 1
ATOM 1536 C CA . ARG A 1 195 ? -14.290 -8.234 2.667 1.00 87.50 195 ARG A CA 1
ATOM 1537 C C . ARG A 1 195 ? -13.240 -8.245 1.572 1.00 87.50 195 ARG A C 1
ATOM 1539 O O . ARG A 1 195 ? -12.399 -7.348 1.491 1.00 87.50 195 ARG A O 1
ATOM 1546 N N . ARG A 1 196 ? -13.324 -9.253 0.707 1.00 87.19 196 ARG A N 1
ATOM 1547 C CA . ARG A 1 196 ? -12.601 -9.280 -0.564 1.00 87.19 196 ARG A CA 1
ATOM 1548 C C . ARG A 1 196 ? -13.384 -8.525 -1.627 1.00 87.19 196 ARG A C 1
ATOM 1550 O O . ARG A 1 196 ? -14.593 -8.326 -1.535 1.00 87.19 196 ARG A O 1
ATOM 1557 N N . ILE A 1 197 ? -12.655 -8.114 -2.643 1.00 85.88 197 ILE A N 1
ATOM 1558 C CA . ILE A 1 197 ? -13.179 -7.590 -3.901 1.00 85.88 197 ILE A CA 1
ATOM 1559 C C . ILE A 1 197 ? -12.999 -8.674 -4.975 1.00 85.88 197 ILE A C 1
ATOM 1561 O O . ILE A 1 197 ? -12.118 -9.528 -4.830 1.00 85.88 197 ILE A O 1
ATOM 1565 N N . PRO A 1 198 ? -13.783 -8.655 -6.065 1.00 81.19 198 PRO A N 1
ATOM 1566 C CA . PRO A 1 198 ? -13.475 -9.478 -7.227 1.00 81.19 198 PRO A CA 1
ATOM 1567 C C . PRO A 1 198 ? -12.029 -9.214 -7.673 1.00 81.19 198 PRO A C 1
ATOM 1569 O O . PRO A 1 198 ? -11.669 -8.037 -7.813 1.00 81.19 198 PRO A O 1
ATOM 1572 N N . PRO A 1 199 ? -11.194 -10.256 -7.856 1.00 76.44 199 PRO A N 1
ATOM 1573 C CA . PRO A 1 199 ? -9.848 -10.077 -8.365 1.00 76.44 199 PRO A CA 1
ATOM 1574 C C . PRO A 1 199 ? -9.907 -9.366 -9.699 1.00 76.44 199 PRO A C 1
ATOM 1576 O O . PRO A 1 199 ? -10.648 -9.754 -10.603 1.00 76.44 199 PRO A O 1
ATOM 1579 N N . ASP A 1 200 ? -9.127 -8.308 -9.799 1.00 71.00 200 ASP A N 1
ATOM 1580 C CA . ASP A 1 200 ? -9.001 -7.5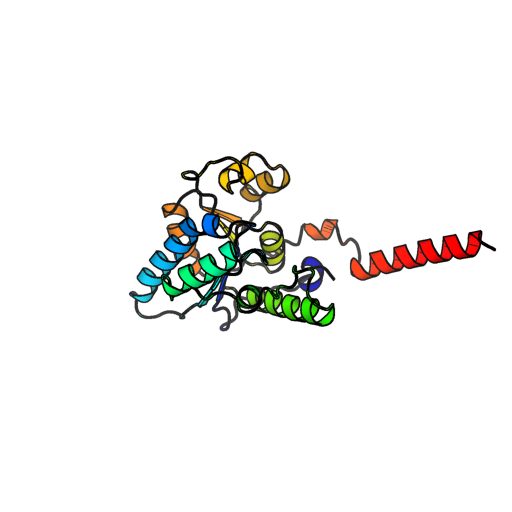65 -11.032 1.00 71.00 200 ASP A CA 1
ATOM 1581 C C . ASP A 1 200 ? -7.702 -7.965 -11.687 1.00 71.00 200 ASP A C 1
ATOM 1583 O O . ASP A 1 200 ? -6.623 -7.443 -11.400 1.00 71.00 200 ASP A O 1
ATOM 1587 N N . ASN A 1 201 ? -7.853 -8.943 -12.563 1.00 61.72 201 ASN A N 1
ATOM 1588 C CA . ASN A 1 201 ? -6.819 -9.337 -13.479 1.00 61.72 201 ASN A CA 1
ATOM 1589 C C . ASN A 1 201 ? -7.003 -8.596 -14.804 1.00 61.72 201 ASN A C 1
ATOM 1591 O O . ASN A 1 201 ? -6.752 -9.202 -15.821 1.00 61.72 201 ASN A O 1
ATOM 1595 N N . SER A 1 202 ? -7.431 -7.331 -14.886 1.00 54.28 202 SER A N 1
ATOM 1596 C CA . SER A 1 202 ? -7.484 -6.606 -16.180 1.00 54.28 202 SER A CA 1
ATOM 1597 C C . SER A 1 202 ? -6.121 -6.511 -16.893 1.00 54.28 202 SER A C 1
ATOM 1599 O O . SER A 1 202 ? -6.054 -6.235 -18.093 1.00 54.28 202 SER A O 1
ATOM 1601 N N . GLY A 1 203 ? -5.030 -6.868 -16.203 1.00 46.62 203 GLY A N 1
ATOM 1602 C CA . GLY A 1 203 ? -3.769 -7.291 -16.815 1.00 46.62 203 GLY A CA 1
ATOM 1603 C C . GLY A 1 203 ? -3.839 -8.575 -17.665 1.00 46.62 203 GLY A C 1
ATOM 1604 O O . GLY A 1 203 ? -2.870 -8.881 -18.339 1.00 46.62 203 GLY A O 1
ATOM 1605 N N . GLU A 1 204 ? -4.945 -9.318 -17.706 1.00 40.66 204 GLU A N 1
ATOM 1606 C CA . GLU A 1 204 ? -5.222 -10.484 -18.565 1.00 40.66 204 GLU A CA 1
ATOM 1607 C C . GLU A 1 204 ? -5.173 -10.093 -20.040 1.00 40.66 204 GLU A C 1
ATOM 1609 O O . GLU A 1 204 ? -4.715 -10.886 -20.856 1.00 40.66 204 GLU A O 1
ATOM 1614 N N . ASN A 1 205 ? -5.461 -8.828 -20.372 1.00 37.41 205 ASN A N 1
ATOM 1615 C CA . ASN A 1 205 ? -5.195 -8.281 -21.706 1.00 37.41 205 ASN A CA 1
ATOM 1616 C C . ASN A 1 205 ? -3.692 -8.245 -22.067 1.00 37.41 205 ASN A C 1
ATOM 1618 O O . ASN A 1 205 ? -3.340 -8.002 -23.217 1.00 37.41 205 ASN A O 1
ATOM 1622 N N . ILE A 1 206 ? -2.794 -8.505 -21.111 1.00 39.69 206 ILE A N 1
ATOM 1623 C CA . ILE A 1 206 ? -1.344 -8.662 -21.310 1.00 39.69 206 ILE A CA 1
ATOM 1624 C C . ILE A 1 206 ? -0.960 -10.160 -21.392 1.00 39.69 206 ILE A C 1
ATOM 1626 O O . ILE A 1 206 ? 0.094 -10.513 -21.932 1.00 39.69 206 ILE A O 1
ATOM 1630 N N . PHE A 1 207 ? -1.799 -11.084 -20.908 1.00 42.09 207 PHE A N 1
ATOM 1631 C CA . PHE A 1 207 ? -1.537 -12.533 -20.855 1.00 42.09 207 PHE A CA 1
ATOM 1632 C C . PHE A 1 207 ? -2.595 -13.319 -21.638 1.00 42.09 207 PHE A C 1
ATOM 1634 O O . PHE A 1 207 ? -3.440 -13.997 -21.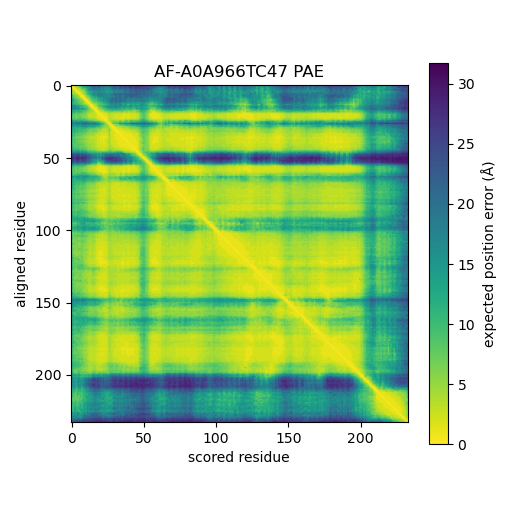065 1.00 42.09 207 PHE A O 1
ATOM 1641 N N . VAL A 1 208 ? -2.490 -13.235 -22.966 1.00 41.50 208 VAL A N 1
ATOM 1642 C CA . VAL A 1 208 ? -3.406 -13.839 -23.952 1.00 41.50 208 VAL A CA 1
ATOM 1643 C C . VAL A 1 208 ? -3.198 -15.362 -24.126 1.00 41.50 208 VAL A C 1
ATOM 1645 O O . VAL A 1 208 ? -3.885 -15.983 -24.927 1.00 41.50 208 VAL A O 1
ATOM 1648 N N . ASP A 1 209 ? -2.269 -15.997 -23.395 1.00 49.00 209 ASP A N 1
ATOM 1649 C CA . ASP A 1 209 ? -2.053 -17.453 -23.454 1.00 49.00 209 ASP A CA 1
ATOM 1650 C C . ASP A 1 209 ? -1.797 -18.111 -22.075 1.00 49.00 209 ASP A C 1
ATOM 1652 O O . ASP A 1 209 ? -1.748 -17.453 -21.025 1.00 49.00 209 ASP A O 1
ATOM 1656 N N . GLU A 1 210 ? -1.702 -19.447 -22.073 1.00 55.09 210 GLU A N 1
ATOM 1657 C CA . GLU A 1 210 ? -1.407 -20.266 -20.884 1.00 55.09 210 GLU A CA 1
ATOM 1658 C C . GLU A 1 210 ? 0.062 -20.189 -20.434 1.00 55.09 210 GLU A C 1
ATOM 1660 O O . GLU A 1 210 ? 0.385 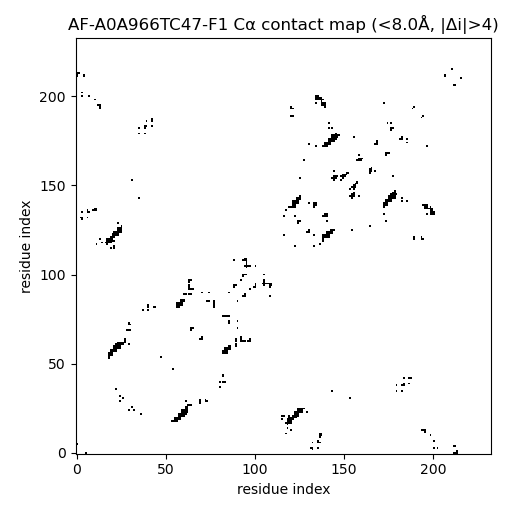-20.572 -19.307 1.00 55.09 210 GLU A O 1
ATOM 1665 N N . ARG A 1 211 ? 0.964 -19.672 -21.276 1.00 52.25 211 ARG A N 1
ATOM 1666 C CA . ARG A 1 211 ? 2.374 -19.495 -20.930 1.00 52.25 211 ARG A CA 1
ATOM 1667 C C . ARG A 1 211 ? 2.524 -18.262 -20.037 1.00 52.25 211 ARG A C 1
ATOM 1669 O O . ARG A 1 211 ? 1.830 -17.252 -20.155 1.00 52.25 211 ARG A O 1
ATOM 1676 N N . SER A 1 212 ? 3.487 -18.309 -19.120 1.00 60.50 212 SER A N 1
ATOM 1677 C CA . SER A 1 212 ? 3.872 -17.105 -18.379 1.00 60.50 212 SER A CA 1
ATOM 1678 C C . SER A 1 212 ? 4.452 -16.065 -19.357 1.00 60.50 212 SER A C 1
ATOM 1680 O O . SER A 1 212 ? 5.094 -16.421 -20.343 1.00 60.50 212 SER A O 1
ATOM 1682 N N . TYR A 1 213 ? 4.257 -14.767 -19.119 1.00 62.12 213 TYR A N 1
ATOM 1683 C CA . TYR A 1 213 ? 5.047 -13.705 -19.761 1.00 62.12 213 TYR A CA 1
ATOM 1684 C C . TYR A 1 213 ? 6.541 -13.979 -19.660 1.00 62.12 213 TYR A C 1
ATOM 1686 O O . TYR A 1 213 ? 7.239 -13.801 -20.649 1.00 62.12 213 TYR A O 1
ATOM 1694 N N . ALA A 1 214 ? 7.028 -14.478 -18.519 1.00 66.56 214 ALA A N 1
ATOM 1695 C CA . ALA A 1 214 ? 8.424 -14.892 -18.411 1.00 66.56 214 ALA A CA 1
ATOM 1696 C C . ALA A 1 214 ? 8.796 -15.927 -19.487 1.00 66.56 214 ALA A C 1
ATOM 1698 O O . ALA A 1 214 ? 9.831 -15.786 -20.130 1.00 66.56 214 ALA A O 1
ATOM 1699 N N . ARG A 1 215 ? 7.937 -16.925 -19.728 1.00 66.81 215 ARG A N 1
ATOM 1700 C CA . ARG A 1 215 ? 8.162 -17.917 -20.780 1.00 66.81 215 ARG A CA 1
ATOM 1701 C C . ARG A 1 215 ? 8.051 -17.316 -22.179 1.00 66.81 215 ARG A C 1
ATOM 1703 O O . ARG A 1 215 ? 8.916 -17.592 -22.990 1.00 66.81 215 ARG A O 1
ATOM 1710 N N . ARG A 1 216 ? 7.073 -16.446 -22.438 1.00 68.56 216 ARG A N 1
ATOM 1711 C CA . ARG A 1 216 ? 6.928 -15.755 -23.733 1.00 68.56 216 ARG A CA 1
ATOM 1712 C C . ARG A 1 216 ? 8.137 -14.882 -24.066 1.00 68.56 216 ARG A C 1
ATOM 1714 O O . ARG A 1 216 ? 8.594 -14.886 -25.198 1.00 68.56 216 ARG A O 1
ATOM 1721 N N . VAL A 1 217 ? 8.671 -14.155 -23.084 1.00 73.94 217 VAL A N 1
ATOM 1722 C CA . VAL A 1 217 ? 9.893 -13.359 -23.264 1.00 73.94 217 VAL A CA 1
ATOM 1723 C C . VAL A 1 217 ? 11.079 -14.263 -23.582 1.00 73.94 217 VAL A C 1
ATOM 1725 O O . VAL A 1 217 ? 11.837 -13.944 -24.487 1.00 73.94 217 VAL A O 1
ATOM 1728 N N . LEU A 1 218 ? 11.231 -15.384 -22.868 1.00 80.38 218 LEU A N 1
ATOM 1729 C CA . LEU A 1 218 ? 12.301 -16.343 -23.151 1.00 80.38 218 LEU A CA 1
ATOM 1730 C C . LEU A 1 218 ? 12.156 -16.961 -24.544 1.00 80.38 218 LEU A C 1
ATOM 1732 O O . LEU A 1 218 ? 13.131 -16.968 -25.280 1.00 80.38 218 LEU A O 1
ATOM 1736 N N . ASP A 1 219 ? 10.948 -17.381 -24.928 1.00 81.25 219 ASP A N 1
ATOM 1737 C CA . ASP A 1 219 ? 10.670 -17.941 -26.254 1.00 81.25 219 ASP A CA 1
ATOM 1738 C C . ASP A 1 219 ? 11.056 -16.929 -27.362 1.00 81.25 219 ASP A C 1
ATOM 1740 O O . ASP A 1 219 ? 11.769 -17.282 -28.296 1.00 81.25 219 ASP A O 1
ATOM 1744 N N . VAL A 1 220 ? 10.683 -15.648 -27.223 1.00 83.06 220 VAL A N 1
ATOM 1745 C CA . VAL A 1 220 ? 11.051 -14.586 -28.185 1.00 83.06 220 VAL A CA 1
ATOM 1746 C C . VAL A 1 220 ? 12.560 -14.323 -28.210 1.00 83.06 220 VAL A C 1
ATOM 1748 O O . VAL A 1 220 ? 13.137 -14.101 -29.273 1.00 83.06 220 VAL A O 1
ATOM 1751 N N . VAL A 1 221 ? 13.221 -14.317 -27.049 1.00 84.19 221 VAL A N 1
ATOM 1752 C CA . VAL A 1 221 ? 14.680 -14.139 -26.976 1.00 84.19 221 VAL A CA 1
ATOM 1753 C C . VAL A 1 221 ? 15.394 -15.298 -27.673 1.00 84.19 221 VAL A C 1
ATOM 1755 O O . VAL A 1 221 ? 16.315 -15.050 -28.452 1.00 84.19 221 VAL A O 1
ATOM 1758 N N . ASP A 1 222 ? 14.947 -16.532 -27.444 1.00 88.81 222 ASP A N 1
ATOM 1759 C CA . ASP A 1 222 ? 15.495 -17.731 -28.078 1.00 88.81 222 ASP A CA 1
ATOM 1760 C C . ASP A 1 222 ? 15.303 -17.691 -29.605 1.00 88.81 222 ASP A C 1
ATOM 1762 O O . ASP A 1 222 ? 16.249 -17.970 -30.345 1.00 88.81 222 ASP A O 1
ATOM 1766 N N . GLU A 1 223 ? 14.127 -17.271 -30.089 1.00 88.50 223 GLU A N 1
ATOM 1767 C CA . GLU A 1 223 ? 13.838 -17.093 -31.522 1.00 88.50 223 GLU A CA 1
ATOM 1768 C C . GLU A 1 223 ? 14.780 -16.072 -32.182 1.00 88.50 223 GLU A C 1
ATOM 1770 O O . GLU A 1 223 ? 15.395 -16.365 -33.210 1.00 88.50 223 GLU A O 1
ATOM 1775 N N . VAL A 1 224 ? 14.961 -14.899 -31.566 1.00 88.62 224 VAL A N 1
ATOM 1776 C CA . VAL A 1 224 ? 15.846 -13.843 -32.091 1.00 88.62 224 VAL A CA 1
ATOM 1777 C C . VAL A 1 224 ? 17.310 -14.289 -32.107 1.00 88.62 224 VAL A C 1
ATOM 1779 O O . VAL A 1 224 ? 18.044 -13.981 -33.051 1.00 88.62 224 VAL A O 1
ATOM 1782 N N . ILE A 1 225 ? 17.758 -15.014 -31.075 1.00 88.56 225 ILE A N 1
ATOM 1783 C CA . ILE A 1 225 ? 19.118 -15.567 -31.023 1.00 88.56 225 ILE A CA 1
ATOM 1784 C C . ILE A 1 225 ? 19.307 -16.595 -32.143 1.00 88.56 225 ILE A C 1
ATOM 1786 O O . ILE A 1 225 ? 20.300 -16.519 -32.868 1.00 88.56 225 ILE A O 1
ATOM 1790 N N . ALA A 1 226 ? 18.355 -17.514 -32.324 1.00 88.50 226 ALA A N 1
ATOM 1791 C CA . ALA A 1 226 ? 18.418 -18.540 -33.360 1.00 88.50 226 ALA A CA 1
ATOM 1792 C C . ALA A 1 226 ? 18.462 -17.935 -34.775 1.00 88.50 226 ALA A C 1
ATOM 1794 O O . ALA A 1 226 ? 19.294 -18.342 -35.588 1.00 88.50 226 ALA A O 1
ATOM 1795 N N . GLU A 1 227 ? 17.636 -16.922 -35.053 1.00 86.94 227 GLU A N 1
ATOM 1796 C CA . GLU A 1 227 ? 17.624 -16.208 -36.336 1.00 86.94 227 GLU A CA 1
ATOM 1797 C C . GLU A 1 227 ? 18.960 -15.494 -36.607 1.00 86.94 227 GLU A C 1
ATOM 1799 O O . GLU A 1 227 ? 19.526 -15.588 -37.700 1.00 86.94 227 GLU A O 1
ATOM 1804 N N . LYS A 1 228 ? 19.523 -14.823 -35.594 1.00 82.88 228 LYS A N 1
ATOM 1805 C CA . LYS A 1 228 ? 20.848 -14.189 -35.678 1.00 82.88 228 LYS A CA 1
ATOM 1806 C C . LYS A 1 228 ? 21.956 -15.205 -35.942 1.00 82.88 228 LYS A C 1
ATOM 1808 O O . LYS A 1 228 ? 22.829 -14.933 -36.764 1.00 82.88 228 LYS A O 1
ATOM 1813 N N . SER A 1 229 ? 21.938 -16.354 -35.270 1.00 82.44 229 SER A N 1
ATOM 1814 C CA . SER A 1 229 ? 22.935 -17.411 -35.459 1.00 82.44 229 SER A CA 1
ATOM 1815 C C . SER A 1 229 ? 22.845 -18.059 -36.844 1.00 82.44 229 SER A C 1
ATOM 1817 O O . SER A 1 229 ? 23.882 -18.304 -37.458 1.00 82.44 229 SER A O 1
ATOM 1819 N N . ALA A 1 230 ? 21.635 -18.266 -37.373 1.00 79.81 230 ALA A N 1
ATOM 1820 C CA . ALA A 1 230 ? 21.425 -18.809 -38.717 1.00 79.81 230 ALA A CA 1
ATOM 1821 C C . ALA A 1 230 ? 21.889 -17.850 -39.829 1.00 79.81 230 ALA A C 1
ATOM 1823 O O . ALA A 1 230 ? 22.472 -18.293 -40.809 1.00 79.81 230 ALA A O 1
ATOM 1824 N N . ASN A 1 231 ? 21.698 -16.539 -39.647 1.00 65.88 231 ASN A N 1
ATOM 1825 C CA . ASN A 1 231 ? 22.110 -15.506 -40.609 1.00 65.88 231 ASN A CA 1
ATOM 1826 C C . ASN A 1 231 ? 23.592 -15.084 -40.497 1.00 65.88 231 ASN A C 1
ATOM 1828 O O . ASN A 1 231 ? 24.041 -14.214 -41.241 1.00 65.88 231 ASN A O 1
ATOM 1832 N N . SER A 1 232 ? 24.338 -15.651 -39.544 1.00 57.53 232 SER A N 1
ATOM 1833 C CA . SER A 1 232 ? 25.782 -15.417 -39.355 1.00 57.53 232 SER A CA 1
ATOM 1834 C C . SER A 1 232 ? 26.651 -16.555 -39.915 1.00 57.53 232 SER A C 1
ATOM 1836 O O . SER A 1 232 ? 27.864 -16.549 -39.702 1.00 57.53 232 SER A O 1
ATOM 1838 N N . SER A 1 233 ? 26.021 -17.534 -40.575 1.00 49.81 233 SER A N 1
ATOM 1839 C CA . SER A 1 233 ? 26.635 -18.690 -41.246 1.00 49.81 233 SER A CA 1
ATOM 1840 C C . SER A 1 233 ? 26.595 -18.496 -42.759 1.00 49.81 233 SER A C 1
ATOM 1842 O O . SER A 1 233 ? 27.562 -18.923 -43.425 1.00 49.81 233 SER A O 1
#

Secondary structure (DSSP, 8-state):
--HHHHTTT------TT--EEEEE---SSGGGGHHHHHHHHHHHHHHHHS-SS---EEEE-PPP---HHHHHHHHHHHHH-TTEEEPHHHHTT--TT-TTS-HHHHHHHHHHHHHHHHTBS-EEE--HHHHHHHHTTT--EEEE--GGG--TTSHHHHHHH-HHHHGGGTSTTEEEE-SHHHHHHHHHHHHHS--------GGGGG--SSS-HHHHHHHHHHHHHHHHHHTT-

Radius of gyration: 19.51 Å; Cα contacts (8 Å, |Δi|>4): 337; chains: 1; bounding box: 43×40×65 Å